Protein AF-A0A9D9ZFD8-F1 (afdb_monomer_lite)

pLDDT: mean 88.0, std 10.84, range [48.59, 98.69]

Radius of gyration: 24.81 Å; chains: 1; bounding box: 55×58×78 Å

Foldseek 3Di:
DPPPDDDDPDDDFDALQRVVVVVQLVVLVVPFPKDKDKDKFFCFVLVVLLVVLQPPPDPLQRQDPVLLVVLLLLLLCVLFQQLLWFKDADPVVRDIDIGTDPKFWEFEWDQAPVRDTATWIQTRSNPAFRSRSSVSVVLQNQQAVLDDPLVQSVVLLVVVLVVCVVVVVPVVSVVVVCQQCDDPNHHDDDDDPRVVVSVVQDCSRHPHNNGRPDGSEYEYEPCVVPQPDDDEDRDDGTRHRHFKYKYKHHWDWDFDWDQDLVRDTDTDTTTIIMMMIMGGPVSDDPVSSVSSSVSSVVCSLLVNVSSVRDPVHDPVVVVVVSVVVVVVSVVSVVVSVVVVVVVVVVVVVVVVVVD

Secondary structure (DSSP, 8-state):
-----PPP-------HHHHHHHHHHHHHHHH--EEEEEE--B-HHHHHHHHHHTTT--GGGPPPHHHHHHHHHHHHHHH-GGGSEEEEEETTTTEEEEEE-SS--EEEEEE-TTS-EEEEEE---TT--HHHHHHHHHHHHHHHHT--HHHHHHHHHHHHHHHHHHTT-HHHHHHHHHHHHSGGGPPP---HHHHHHHTTS-GGGS--GGGTS--SEEEEEHHHH-TT--S--------TTBSEEEEE---EEEEEEEE-TTS-EEEEEEEE--EEEEEETTT--TTTTHHHHHHHHHHHHSGGGGGGGSTT---HHHHHHHHHHHHHHHHHHHHHHHHHHHHHHHHHHHHHHH-

Structure (mmCIF, N/CA/C/O backbone):
data_AF-A0A9D9ZFD8-F1
#
_entry.id   AF-A0A9D9ZFD8-F1
#
loop_
_atom_site.group_PDB
_atom_site.id
_atom_site.type_symbol
_atom_site.label_atom_id
_atom_site.label_alt_id
_atom_site.label_comp_id
_atom_site.label_asym_id
_atom_site.label_entity_id
_atom_site.label_seq_id
_atom_site.pdbx_PDB_ins_code
_atom_site.Cartn_x
_atom_site.Cartn_y
_atom_site.Cartn_z
_atom_site.occupancy
_atom_site.B_iso_or_equiv
_atom_site.auth_seq_id
_atom_site.auth_comp_id
_atom_site.auth_asym_id
_atom_site.auth_atom_id
_atom_site.pdbx_PDB_model_num
ATOM 1 N N . MET A 1 1 ? 12.827 -29.986 41.276 1.00 48.59 1 MET A N 1
ATOM 2 C CA . MET A 1 1 ? 13.359 -28.841 40.504 1.00 48.59 1 MET A CA 1
ATOM 3 C C . MET A 1 1 ? 12.449 -27.642 40.720 1.00 48.59 1 MET A C 1
ATOM 5 O O . MET A 1 1 ? 11.265 -27.733 40.411 1.00 48.59 1 MET A O 1
ATOM 9 N N . ALA A 1 2 ? 12.951 -26.556 41.312 1.00 58.34 2 ALA A N 1
ATOM 10 C CA . ALA A 1 2 ? 12.174 -25.329 41.457 1.00 58.34 2 ALA A CA 1
ATOM 11 C C . ALA A 1 2 ? 11.880 -24.769 40.056 1.00 58.34 2 ALA A C 1
ATOM 13 O O . ALA A 1 2 ? 12.808 -24.458 39.312 1.00 58.34 2 ALA A O 1
ATOM 14 N N . LYS A 1 3 ? 10.599 -24.688 39.669 1.00 63.66 3 LYS A N 1
ATOM 15 C CA . LYS A 1 3 ? 10.194 -24.018 38.426 1.00 63.66 3 LYS A CA 1
ATOM 16 C C . LYS A 1 3 ? 10.630 -22.561 38.537 1.00 63.66 3 LYS A C 1
ATOM 18 O O . LYS A 1 3 ? 10.027 -21.805 39.296 1.00 63.66 3 LYS A O 1
ATOM 23 N N . ASN A 1 4 ? 11.679 -22.196 37.807 1.00 71.00 4 ASN A N 1
ATOM 24 C CA . ASN A 1 4 ? 12.148 -20.824 37.706 1.00 71.00 4 ASN A CA 1
ATOM 25 C C . ASN A 1 4 ? 10.990 -19.978 37.144 1.00 71.00 4 ASN A C 1
ATOM 27 O O . ASN A 1 4 ? 10.647 -20.081 35.965 1.00 71.00 4 ASN A O 1
ATOM 31 N N . LYS A 1 5 ? 10.281 -19.243 38.010 1.00 79.25 5 LYS A N 1
ATOM 32 C CA . LYS A 1 5 ? 9.128 -18.432 37.604 1.00 79.25 5 LYS A CA 1
ATOM 33 C C . LYS A 1 5 ? 9.660 -17.170 36.942 1.00 79.25 5 LYS A C 1
ATOM 35 O O . LYS A 1 5 ? 10.295 -16.352 37.601 1.00 79.25 5 LYS A O 1
ATOM 40 N N . MET A 1 6 ? 9.368 -17.005 35.654 1.00 85.44 6 MET A N 1
ATOM 41 C CA . MET A 1 6 ? 9.702 -15.785 34.918 1.00 85.44 6 MET A CA 1
ATOM 42 C C . MET A 1 6 ? 9.150 -14.553 35.651 1.00 85.44 6 MET A C 1
ATOM 44 O O . MET A 1 6 ? 7.952 -14.476 35.945 1.00 85.44 6 MET A O 1
ATOM 48 N N . LYS A 1 7 ? 10.024 -13.587 35.954 1.00 90.56 7 LYS A N 1
ATOM 49 C CA . LYS A 1 7 ? 9.654 -12.333 36.618 1.00 90.56 7 LYS A CA 1
ATOM 50 C C . LYS A 1 7 ? 9.059 -11.374 35.589 1.00 90.56 7 LYS A C 1
ATOM 52 O O . LYS A 1 7 ? 9.743 -10.949 34.664 1.00 90.56 7 LYS A O 1
ATOM 57 N N . LYS A 1 8 ? 7.789 -11.005 35.767 1.00 89.19 8 LYS A N 1
ATOM 58 C CA . LYS A 1 8 ? 7.150 -9.948 34.970 1.00 89.19 8 LYS A CA 1
ATOM 59 C C . LYS A 1 8 ? 7.726 -8.593 35.388 1.00 89.19 8 LYS A C 1
ATOM 61 O O . LYS A 1 8 ? 7.678 -8.258 36.568 1.00 89.19 8 LYS A O 1
ATOM 66 N N . THR A 1 9 ? 8.264 -7.834 34.438 1.00 92.38 9 THR A N 1
ATOM 67 C CA . THR A 1 9 ? 8.817 -6.487 34.672 1.00 92.38 9 THR A CA 1
ATOM 68 C C . THR A 1 9 ? 7.797 -5.384 34.410 1.00 92.38 9 THR A C 1
ATOM 70 O O . THR A 1 9 ? 7.856 -4.338 35.044 1.00 92.38 9 THR A O 1
ATOM 73 N N . ASN A 1 10 ? 6.842 -5.623 33.509 1.00 91.44 10 ASN A N 1
ATOM 74 C CA . ASN A 1 10 ? 5.792 -4.676 33.158 1.00 91.44 10 ASN A CA 1
ATOM 75 C C . ASN A 1 10 ? 4.518 -5.416 32.711 1.00 91.44 10 ASN A C 1
ATOM 77 O O . ASN A 1 10 ? 4.563 -6.577 32.297 1.00 91.44 10 ASN A O 1
ATOM 81 N N . THR A 1 11 ? 3.361 -4.767 32.803 1.00 87.44 11 THR A N 1
ATOM 82 C CA . THR A 1 11 ? 2.089 -5.252 32.252 1.00 87.44 11 THR A CA 1
ATOM 83 C C . THR A 1 11 ? 1.343 -4.076 31.643 1.00 87.44 11 THR A C 1
ATOM 85 O O . THR A 1 11 ? 0.957 -3.151 32.348 1.00 87.44 11 THR A O 1
ATOM 88 N N . ILE A 1 12 ? 1.123 -4.137 30.330 1.00 83.94 12 ILE A N 1
ATOM 89 C CA . ILE A 1 12 ? 0.388 -3.122 29.573 1.00 83.94 12 ILE A CA 1
ATOM 90 C C . ILE A 1 12 ? -0.960 -3.716 29.170 1.00 83.94 12 ILE A C 1
ATOM 92 O O . ILE A 1 12 ? -1.028 -4.817 28.624 1.00 83.94 12 ILE A O 1
ATOM 96 N N . HIS A 1 13 ? -2.040 -2.990 29.438 1.00 82.50 13 HIS A N 1
ATOM 97 C CA . HIS A 1 13 ? -3.382 -3.367 29.005 1.00 82.50 13 HIS A CA 1
ATOM 98 C C . HIS A 1 13 ? -3.711 -2.728 27.654 1.00 82.50 13 HIS A C 1
ATOM 100 O O . HIS A 1 13 ? -3.270 -1.622 27.361 1.00 82.50 13 HIS A O 1
ATOM 106 N N . PHE A 1 14 ? -4.474 -3.431 26.815 1.00 83.31 14 PHE A N 1
ATOM 107 C CA . PHE A 1 14 ? -4.800 -2.933 25.480 1.00 83.31 14 PHE A CA 1
ATOM 108 C C . PHE A 1 14 ? -5.800 -1.773 25.565 1.00 83.31 14 PHE A C 1
ATOM 110 O O . PHE A 1 14 ? -6.901 -1.950 26.095 1.00 83.31 14 PHE A O 1
ATOM 117 N N . GLY A 1 15 ? -5.418 -0.619 25.010 1.00 79.81 15 GLY A N 1
ATOM 118 C CA . GLY A 1 15 ? -6.335 0.474 24.670 1.00 79.81 15 GLY A CA 1
ATOM 119 C C . GLY A 1 15 ? -7.249 0.107 23.494 1.00 79.81 15 GLY A C 1
ATOM 120 O O . GLY A 1 15 ? -7.133 -0.986 22.932 1.00 79.81 15 GLY A O 1
ATOM 121 N N . ILE A 1 16 ? -8.169 1.002 23.120 1.00 78.75 16 ILE A N 1
ATOM 122 C CA . ILE A 1 16 ? -9.177 0.714 22.086 1.00 78.75 16 ILE A CA 1
ATOM 123 C C . ILE A 1 16 ? -8.547 0.370 20.733 1.00 78.75 16 ILE A C 1
ATOM 125 O O . ILE A 1 16 ? -8.885 -0.666 20.162 1.00 78.75 16 ILE A O 1
ATOM 129 N N . GLN A 1 17 ? -7.563 1.153 20.286 1.00 78.56 17 GLN A N 1
ATOM 130 C CA . GLN A 1 17 ? -6.857 0.918 19.025 1.00 78.56 17 GLN A CA 1
ATOM 131 C C . GLN A 1 17 ? -6.227 -0.480 18.983 1.00 78.56 17 GLN A C 1
ATOM 133 O O . GLN A 1 17 ? -6.525 -1.277 18.095 1.00 78.56 17 GLN A O 1
ATOM 138 N N . ARG A 1 18 ? -5.427 -0.840 20.000 1.00 83.69 18 ARG A N 1
ATOM 139 C CA . ARG A 1 18 ? -4.758 -2.151 20.054 1.00 83.69 18 ARG A CA 1
ATOM 140 C C . ARG A 1 18 ? -5.750 -3.314 20.104 1.00 83.69 18 ARG A C 1
ATOM 142 O O . ARG A 1 18 ? -5.460 -4.366 19.546 1.00 83.69 18 ARG A O 1
ATOM 149 N N . LYS A 1 19 ? -6.915 -3.148 20.740 1.00 82.25 19 LYS A N 1
ATOM 150 C CA . LYS A 1 19 ? -7.975 -4.170 20.715 1.00 82.25 19 LYS A CA 1
ATOM 151 C C . LYS A 1 19 ? -8.557 -4.365 19.316 1.00 82.25 19 LYS A C 1
ATOM 153 O O . LYS A 1 19 ? -8.796 -5.505 18.932 1.00 82.25 19 LYS A O 1
ATOM 158 N N . ILE A 1 20 ? -8.797 -3.276 18.586 1.00 80.00 20 ILE A N 1
ATOM 159 C CA . ILE A 1 20 ? -9.353 -3.321 17.228 1.00 80.00 20 ILE A CA 1
ATOM 160 C C . ILE A 1 20 ? -8.349 -3.975 16.284 1.00 80.00 20 ILE A C 1
ATOM 162 O O . ILE A 1 20 ? -8.684 -4.982 15.666 1.00 80.00 20 ILE A O 1
ATOM 166 N N . VAL A 1 21 ? -7.106 -3.485 16.265 1.00 82.38 21 VAL A N 1
ATOM 167 C CA . VAL A 1 21 ? -6.035 -4.042 15.427 1.00 82.38 21 VAL A CA 1
ATOM 168 C C . VAL A 1 21 ? -5.828 -5.524 15.731 1.00 82.38 21 VAL A C 1
ATOM 170 O O . VAL A 1 21 ? -5.857 -6.330 14.812 1.00 82.38 21 VAL A O 1
ATOM 173 N N . ALA A 1 22 ? -5.719 -5.916 17.007 1.00 85.62 22 ALA A N 1
ATOM 174 C CA . ALA A 1 22 ? -5.537 -7.323 17.374 1.00 85.62 22 ALA A CA 1
ATOM 175 C C . ALA A 1 22 ? -6.692 -8.222 16.903 1.00 85.62 22 ALA A C 1
ATOM 177 O O . ALA A 1 22 ? -6.453 -9.360 16.504 1.00 85.62 22 ALA A O 1
ATOM 178 N N . ASN A 1 23 ? -7.939 -7.738 16.940 1.00 84.19 23 ASN A N 1
ATOM 179 C CA . ASN A 1 23 ? -9.072 -8.490 16.405 1.00 84.19 23 ASN A CA 1
ATOM 180 C C . ASN A 1 23 ? -8.981 -8.621 14.879 1.00 84.19 23 ASN A C 1
ATOM 182 O O . ASN A 1 23 ? -9.117 -9.730 14.374 1.00 84.19 23 ASN A O 1
ATOM 186 N N . MET A 1 24 ? -8.741 -7.514 14.169 1.00 83.69 24 MET A N 1
ATOM 187 C CA . MET A 1 24 ? -8.683 -7.493 12.703 1.00 83.69 24 MET A CA 1
ATOM 188 C C . MET A 1 24 ? -7.549 -8.365 12.160 1.00 83.69 24 MET A C 1
ATOM 190 O O . MET A 1 24 ? -7.773 -9.166 11.258 1.00 83.69 24 MET A O 1
ATOM 194 N N . THR A 1 25 ? -6.351 -8.282 12.742 1.00 88.81 25 THR A N 1
ATOM 195 C CA . THR A 1 25 ? -5.212 -9.099 12.303 1.00 88.81 25 THR A CA 1
ATOM 196 C C . THR A 1 25 ? -5.410 -10.575 12.637 1.00 88.81 25 THR A C 1
ATOM 198 O O . THR A 1 25 ? -5.083 -11.434 11.826 1.00 88.81 25 THR A O 1
ATOM 201 N N . THR A 1 26 ? -6.015 -10.902 13.784 1.00 90.06 26 THR A N 1
ATOM 202 C CA . THR A 1 26 ? -6.368 -12.299 14.097 1.00 90.06 26 THR A CA 1
ATOM 203 C C . THR A 1 26 ? -7.409 -12.844 13.116 1.00 90.06 26 THR A C 1
ATOM 205 O O . THR A 1 26 ? -7.299 -13.985 12.678 1.00 90.06 26 THR A O 1
ATOM 208 N N . GLU A 1 27 ? -8.414 -12.041 12.754 1.00 88.50 27 GLU A N 1
ATOM 209 C CA . GLU A 1 27 ? -9.439 -12.414 11.773 1.00 88.50 27 GLU A CA 1
ATOM 210 C C . GLU A 1 27 ? -8.848 -12.598 10.371 1.00 88.50 27 GLU A C 1
ATOM 212 O O . GLU A 1 27 ? -9.224 -13.546 9.684 1.00 88.50 27 GLU A O 1
ATOM 217 N N . SER A 1 28 ? -7.886 -11.754 9.987 1.00 93.06 28 SER A N 1
ATOM 218 C CA . SER A 1 28 ? -7.095 -11.905 8.763 1.00 93.06 28 SER A CA 1
ATOM 219 C C . SER A 1 28 ? -6.414 -13.272 8.712 1.00 93.06 28 SER A C 1
ATOM 221 O O . SER A 1 28 ? -6.748 -14.093 7.863 1.00 93.06 28 SER A O 1
ATOM 223 N N . TRP A 1 29 ? -5.547 -13.576 9.680 1.00 94.38 29 TRP A N 1
ATOM 224 C CA . TRP A 1 29 ? -4.786 -14.831 9.715 1.00 94.38 29 TRP A CA 1
ATOM 225 C C . TRP A 1 29 ? -5.650 -16.088 9.845 1.00 94.38 29 TRP A C 1
ATOM 227 O O . TRP A 1 29 ? -5.236 -17.172 9.440 1.00 94.38 29 TRP A O 1
ATOM 237 N N . ALA A 1 30 ? -6.842 -15.972 10.428 1.00 92.25 30 ALA A N 1
ATOM 238 C CA . ALA A 1 30 ? -7.755 -17.100 10.564 1.00 92.25 30 ALA A CA 1
ATOM 239 C C . ALA A 1 30 ? -8.499 -17.438 9.262 1.00 92.25 30 ALA A C 1
ATOM 241 O O . ALA A 1 30 ? -8.880 -18.595 9.068 1.00 92.25 30 ALA A O 1
ATOM 242 N N . ASN A 1 31 ? -8.755 -16.440 8.410 1.00 90.69 31 ASN A N 1
ATOM 243 C CA . ASN A 1 31 ? -9.713 -16.567 7.308 1.00 90.69 31 ASN A CA 1
ATOM 244 C C . ASN A 1 31 ? -9.115 -16.345 5.919 1.00 90.69 31 ASN A C 1
ATOM 246 O O . ASN A 1 31 ? -9.701 -16.820 4.947 1.00 90.69 31 ASN A O 1
ATOM 250 N N . VAL A 1 32 ? -7.994 -15.635 5.819 1.00 95.69 32 VAL A N 1
ATOM 251 C CA . VAL A 1 32 ? -7.348 -15.299 4.552 1.00 95.69 32 VAL A CA 1
ATOM 252 C C . VAL A 1 32 ? -6.166 -16.246 4.329 1.00 95.69 32 VAL A C 1
ATOM 254 O O . VAL A 1 32 ? -5.277 -16.318 5.175 1.00 95.69 32 VAL A O 1
ATOM 257 N N . PRO A 1 33 ? -6.135 -17.004 3.222 1.00 95.75 33 PRO A N 1
ATOM 258 C CA . PRO A 1 33 ? -4.934 -17.690 2.772 1.00 95.75 33 PRO A CA 1
ATOM 259 C C . PRO A 1 33 ? -4.024 -16.699 2.033 1.00 95.75 33 PRO A C 1
ATOM 261 O O . PRO A 1 33 ? -4.143 -16.523 0.821 1.00 95.75 33 PRO A O 1
ATOM 264 N N . HIS A 1 34 ? -3.133 -16.030 2.768 1.00 97.00 34 HIS A N 1
ATOM 265 C CA . HIS A 1 34 ? -2.190 -15.065 2.194 1.00 97.00 34 HIS A CA 1
ATOM 266 C C . HIS A 1 34 ? -1.170 -15.747 1.283 1.00 97.00 34 HIS A C 1
ATOM 268 O O . HIS A 1 34 ? -0.520 -16.720 1.673 1.00 97.00 34 HIS A O 1
ATOM 274 N N . VAL A 1 35 ? -0.966 -15.164 0.108 1.00 96.94 35 VAL A N 1
ATOM 275 C CA . VAL A 1 35 ? 0.222 -15.364 -0.724 1.00 96.94 35 VAL A CA 1
ATOM 276 C C . VAL A 1 35 ? 0.953 -14.041 -0.809 1.00 96.94 35 VAL A C 1
ATOM 278 O O . VAL A 1 35 ? 0.322 -12.991 -0.895 1.00 96.94 35 VAL A O 1
ATOM 281 N N . THR A 1 36 ? 2.281 -14.087 -0.773 1.00 97.00 36 THR A N 1
ATOM 282 C CA . THR A 1 36 ? 3.124 -12.909 -0.950 1.00 97.00 36 THR A CA 1
ATOM 283 C C . THR A 1 36 ? 4.058 -13.085 -2.135 1.00 97.00 36 THR A C 1
ATOM 285 O O . THR A 1 36 ? 4.637 -14.151 -2.348 1.00 97.00 36 THR A O 1
ATOM 288 N N . TYR A 1 37 ? 4.207 -12.013 -2.905 1.00 97.25 37 TYR A N 1
ATOM 289 C CA . TYR A 1 37 ? 5.214 -11.871 -3.942 1.00 97.25 37 TYR A CA 1
ATOM 290 C C . TYR A 1 37 ? 6.059 -10.633 -3.649 1.00 97.25 37 TYR A C 1
ATOM 292 O O . TYR A 1 37 ? 5.520 -9.552 -3.411 1.00 97.25 37 TYR A O 1
ATOM 300 N N . ASN A 1 38 ? 7.380 -10.794 -3.667 1.00 96.81 38 ASN A N 1
ATOM 301 C CA . ASN A 1 38 ? 8.312 -9.694 -3.460 1.00 96.81 38 ASN A CA 1
ATOM 302 C C . ASN A 1 38 ? 8.770 -9.182 -4.827 1.00 96.81 38 ASN A C 1
ATOM 304 O O . ASN A 1 38 ? 9.451 -9.885 -5.574 1.00 96.81 38 ASN A O 1
ATOM 308 N N . TYR A 1 39 ? 8.350 -7.964 -5.147 1.00 96.94 39 TYR A N 1
ATOM 309 C CA . TYR A 1 39 ? 8.705 -7.238 -6.355 1.00 96.94 39 TYR A CA 1
ATOM 310 C C . TYR A 1 39 ? 9.852 -6.272 -6.041 1.00 96.94 39 TYR A C 1
ATOM 312 O O . TYR A 1 39 ? 9.748 -5.460 -5.124 1.00 96.94 39 TYR A O 1
ATOM 320 N N . GLU A 1 40 ? 10.956 -6.358 -6.781 1.00 96.19 40 GLU A N 1
ATOM 321 C CA . GLU A 1 40 ? 12.188 -5.606 -6.506 1.00 96.19 40 GLU A CA 1
ATOM 322 C C . GLU A 1 40 ? 12.608 -4.739 -7.706 1.00 96.19 40 GLU A C 1
ATOM 324 O O . GLU A 1 40 ? 13.579 -5.066 -8.393 1.00 96.19 40 GLU A O 1
ATOM 329 N N . PRO A 1 41 ? 11.891 -3.639 -7.991 1.00 96.50 41 PRO A N 1
ATOM 330 C CA . PRO A 1 41 ? 12.235 -2.741 -9.081 1.00 96.50 41 PRO A CA 1
ATOM 331 C C . PRO A 1 41 ? 13.586 -2.067 -8.833 1.00 96.50 41 PRO A C 1
ATOM 333 O O . PRO A 1 41 ? 13.880 -1.606 -7.721 1.00 96.50 41 PRO A O 1
ATOM 336 N N . ASP A 1 42 ? 14.380 -1.958 -9.899 1.00 96.56 42 ASP A N 1
ATOM 337 C CA . ASP A 1 42 ? 15.461 -0.979 -9.968 1.00 96.56 42 ASP A CA 1
ATOM 338 C C . ASP A 1 42 ? 14.830 0.410 -10.076 1.00 96.56 42 ASP A C 1
ATOM 340 O O . ASP A 1 42 ? 14.083 0.708 -11.006 1.00 96.56 42 ASP A O 1
ATOM 344 N N . VAL A 1 43 ? 15.117 1.254 -9.094 1.00 97.44 43 VAL A N 1
ATOM 345 C CA . VAL A 1 43 ? 14.591 2.612 -8.988 1.00 97.44 43 VAL A CA 1
ATOM 346 C C . VAL A 1 43 ? 15.685 3.662 -9.138 1.00 97.44 43 VAL A C 1
ATOM 348 O O . VAL A 1 43 ? 15.471 4.814 -8.786 1.00 97.44 43 VAL A O 1
ATOM 351 N N . THR A 1 44 ? 16.860 3.302 -9.657 1.00 96.56 44 THR A N 1
ATOM 352 C CA . THR A 1 44 ? 18.006 4.219 -9.779 1.00 96.56 44 THR A CA 1
ATOM 353 C C . THR A 1 44 ? 17.646 5.474 -10.577 1.00 96.56 44 THR A C 1
ATOM 355 O O . THR A 1 44 ? 17.762 6.585 -10.061 1.00 96.56 44 THR A O 1
ATOM 358 N N . GLU A 1 45 ? 17.142 5.302 -11.801 1.00 95.25 45 GLU A N 1
ATOM 359 C CA . GLU A 1 45 ? 16.740 6.426 -12.661 1.00 95.25 45 GLU A CA 1
ATOM 360 C C . GLU A 1 45 ? 15.476 7.109 -12.124 1.00 95.25 45 GLU A C 1
ATOM 362 O O . GLU A 1 45 ? 15.366 8.333 -12.102 1.00 95.25 45 GLU A O 1
ATOM 367 N N . PHE A 1 46 ? 14.550 6.325 -11.570 1.00 97.06 46 PHE A N 1
ATOM 368 C CA . PHE A 1 46 ? 13.358 6.845 -10.908 1.00 97.06 46 PHE A CA 1
ATOM 369 C C . PHE A 1 46 ? 13.685 7.806 -9.756 1.00 97.06 46 PHE A C 1
ATOM 371 O O . PHE A 1 46 ? 13.031 8.836 -9.599 1.00 97.06 46 PHE A O 1
ATOM 378 N N . MET A 1 47 ? 14.718 7.520 -8.962 1.00 97.25 47 MET A N 1
ATOM 379 C CA . MET A 1 47 ? 15.147 8.390 -7.869 1.00 97.25 47 MET A CA 1
ATOM 380 C C . MET A 1 47 ? 15.798 9.688 -8.362 1.00 97.25 47 MET A C 1
ATOM 382 O O . MET A 1 47 ? 15.793 10.678 -7.624 1.00 97.25 47 MET A O 1
ATOM 386 N N . ILE A 1 48 ? 16.349 9.708 -9.580 1.00 95.75 48 ILE A N 1
ATOM 387 C CA . ILE A 1 48 ? 16.829 10.930 -10.238 1.00 95.75 48 ILE A CA 1
ATOM 388 C C . ILE A 1 48 ? 15.626 11.778 -10.656 1.00 95.75 48 ILE A C 1
ATOM 390 O O . ILE A 1 48 ? 15.537 12.939 -10.251 1.00 95.75 48 ILE A O 1
ATOM 394 N N . GLU A 1 49 ? 14.655 11.183 -11.350 1.00 95.00 49 GLU A N 1
ATOM 395 C CA . GLU A 1 49 ? 13.432 11.880 -11.762 1.00 95.00 49 GLU A CA 1
ATOM 396 C C . GLU A 1 49 ? 12.611 12.379 -10.571 1.00 95.00 49 GLU A C 1
ATOM 398 O O . GLU A 1 49 ? 12.127 13.506 -10.578 1.00 95.00 49 GLU A O 1
ATOM 403 N N . TYR A 1 50 ? 12.526 11.614 -9.481 1.00 95.88 50 TYR A N 1
ATOM 404 C CA . TYR A 1 50 ? 11.881 12.056 -8.241 1.00 95.88 50 TYR A CA 1
ATOM 405 C C . TYR A 1 50 ? 12.536 13.311 -7.635 1.00 95.88 50 TYR A C 1
ATOM 407 O O . TYR A 1 50 ? 11.848 14.154 -7.047 1.00 95.88 50 TYR A O 1
ATOM 415 N N . LYS A 1 51 ? 13.867 13.447 -7.749 1.00 94.56 51 LYS A N 1
ATOM 416 C CA . LYS A 1 51 ? 14.575 14.659 -7.310 1.00 94.56 51 LYS A CA 1
ATOM 417 C C . LYS A 1 51 ? 14.250 15.832 -8.233 1.00 94.56 51 LYS A C 1
ATOM 419 O O . LYS A 1 51 ? 13.894 16.883 -7.710 1.00 94.56 51 LYS A O 1
ATOM 424 N N . ARG A 1 52 ? 14.297 15.623 -9.557 1.00 92.56 52 ARG A N 1
ATOM 425 C CA . ARG A 1 52 ? 13.930 16.623 -10.581 1.00 92.56 52 ARG A CA 1
ATOM 426 C C . ARG A 1 52 ? 12.487 17.109 -10.412 1.00 92.56 52 ARG A C 1
ATOM 428 O O . ARG A 1 52 ? 12.236 18.304 -10.396 1.00 92.56 52 ARG A O 1
ATOM 435 N N . LEU A 1 53 ? 11.544 16.201 -10.151 1.00 91.44 53 LEU A N 1
ATOM 436 C CA . LEU A 1 53 ? 10.120 16.499 -9.917 1.00 91.44 53 LEU A CA 1
ATOM 437 C C . LEU A 1 53 ? 9.891 17.511 -8.780 1.00 91.44 53 LEU A C 1
ATOM 439 O O . LEU A 1 53 ? 8.879 18.215 -8.750 1.00 91.44 53 LEU A O 1
ATOM 443 N N . ASN A 1 54 ? 10.805 17.532 -7.810 1.00 93.56 54 ASN A N 1
ATOM 444 C CA . ASN A 1 54 ? 10.765 18.387 -6.629 1.00 93.56 54 ASN A CA 1
ATOM 445 C C . ASN A 1 54 ? 11.754 19.560 -6.688 1.00 93.56 54 ASN A C 1
ATOM 447 O O . ASN A 1 54 ? 11.849 20.313 -5.710 1.00 93.56 54 ASN A O 1
ATOM 451 N N . GLU A 1 55 ? 12.498 19.696 -7.785 1.00 90.38 55 GLU A N 1
ATOM 452 C CA . GLU A 1 55 ? 13.388 20.824 -8.031 1.00 90.38 55 GLU A CA 1
ATOM 453 C C . GLU A 1 55 ? 12.556 22.109 -8.110 1.00 90.38 55 GLU A C 1
ATOM 455 O O . GLU A 1 55 ? 11.418 22.100 -8.581 1.00 90.38 55 GLU A O 1
ATOM 460 N N . ASP A 1 56 ? 13.055 23.179 -7.490 1.00 85.12 56 ASP A N 1
ATOM 461 C CA . ASP A 1 56 ? 12.395 24.491 -7.379 1.00 85.12 56 ASP A CA 1
ATOM 462 C C . ASP A 1 56 ? 10.966 24.511 -6.796 1.00 85.12 56 ASP A C 1
ATOM 464 O O . ASP A 1 56 ? 10.309 25.552 -6.737 1.00 85.12 56 ASP A O 1
ATOM 468 N N . CYS A 1 57 ? 10.486 23.382 -6.269 1.00 87.44 57 CYS A N 1
ATOM 469 C CA . CYS A 1 57 ? 9.190 23.302 -5.615 1.00 87.44 57 CYS A CA 1
ATOM 470 C C . CYS A 1 57 ? 9.272 23.863 -4.190 1.00 87.44 57 CYS A C 1
ATOM 472 O O . CYS A 1 57 ? 10.122 23.422 -3.398 1.00 87.44 57 CYS A O 1
ATOM 474 N N . PRO A 1 58 ? 8.358 24.770 -3.801 1.00 88.94 58 PRO A N 1
ATOM 475 C CA . PRO A 1 58 ? 8.301 25.228 -2.425 1.00 88.94 58 PRO A CA 1
ATOM 476 C C . PRO A 1 58 ? 7.915 24.055 -1.501 1.00 88.94 58 PRO A C 1
ATOM 478 O O . PRO A 1 58 ? 7.243 23.118 -1.953 1.00 88.94 58 PRO A O 1
ATOM 481 N N . PRO A 1 59 ? 8.354 24.048 -0.225 1.00 89.56 59 PRO A N 1
ATOM 482 C CA . PRO A 1 59 ? 8.207 22.898 0.673 1.00 89.56 59 PRO A CA 1
ATOM 483 C C . PRO A 1 59 ? 6.792 22.310 0.749 1.00 89.56 59 PRO A C 1
ATOM 485 O O . PRO A 1 59 ? 6.640 21.093 0.785 1.00 89.56 59 PRO A O 1
ATOM 488 N N . GLU A 1 60 ? 5.765 23.155 0.726 1.00 88.94 60 GLU A N 1
ATOM 489 C CA . GLU A 1 60 ? 4.351 22.780 0.790 1.00 88.94 60 GLU A CA 1
ATOM 490 C C . GLU A 1 60 ? 3.815 22.101 -0.480 1.00 88.94 60 GLU A C 1
ATOM 492 O O . GLU A 1 60 ? 2.779 21.444 -0.427 1.00 88.94 60 GLU A O 1
ATOM 497 N N . LYS A 1 61 ? 4.521 22.225 -1.611 1.00 89.69 61 LYS A N 1
ATOM 498 C CA . LYS A 1 61 ? 4.186 21.570 -2.887 1.00 89.69 61 LYS A CA 1
ATOM 499 C C . LYS A 1 61 ? 5.110 20.402 -3.228 1.00 89.69 61 LYS A C 1
ATOM 501 O O . LYS A 1 61 ? 4.996 19.839 -4.320 1.00 89.69 61 LYS A O 1
ATOM 506 N N . LYS A 1 62 ? 6.047 20.053 -2.340 1.00 93.88 62 LYS A N 1
ATOM 507 C CA . LYS A 1 62 ? 6.942 18.917 -2.565 1.00 93.88 62 LYS A CA 1
ATOM 508 C C . LYS A 1 62 ? 6.170 17.608 -2.474 1.00 93.88 62 LYS A C 1
ATOM 510 O O . LYS A 1 62 ? 5.503 17.318 -1.482 1.00 93.88 62 LYS A O 1
ATOM 515 N N . VAL A 1 63 ? 6.312 16.792 -3.507 1.00 95.81 63 VAL A N 1
ATOM 516 C CA . VAL A 1 63 ? 5.786 15.434 -3.555 1.00 95.81 63 VAL A CA 1
ATOM 517 C C . VAL A 1 63 ? 6.720 14.548 -2.746 1.00 95.81 63 VAL A C 1
ATOM 519 O O . VAL A 1 63 ? 7.908 14.443 -3.043 1.00 95.81 63 VAL A O 1
ATOM 522 N N . THR A 1 64 ? 6.193 13.895 -1.713 1.00 95.25 64 THR A N 1
ATOM 523 C CA . THR A 1 64 ? 6.974 12.909 -0.958 1.00 95.25 64 THR A CA 1
ATOM 524 C C . THR A 1 64 ? 7.104 11.610 -1.750 1.00 95.25 64 THR A C 1
ATOM 526 O O . THR A 1 64 ? 6.197 11.248 -2.499 1.00 95.25 64 THR A O 1
ATOM 529 N N . LEU A 1 65 ? 8.182 10.851 -1.525 1.00 95.25 65 LEU A N 1
ATOM 530 C CA . LEU A 1 65 ? 8.335 9.517 -2.118 1.00 95.25 65 LEU A CA 1
ATOM 531 C C . LEU A 1 65 ? 7.140 8.608 -1.784 1.00 95.25 65 LEU A C 1
ATOM 533 O O . LEU A 1 65 ? 6.698 7.850 -2.634 1.00 95.25 65 LEU A O 1
ATOM 537 N N . ASN A 1 66 ? 6.562 8.729 -0.581 1.00 95.19 66 ASN A N 1
ATOM 538 C CA . ASN A 1 66 ? 5.347 7.999 -0.217 1.00 95.19 66 ASN A CA 1
ATOM 539 C C . ASN A 1 66 ? 4.164 8.372 -1.122 1.00 95.19 66 ASN A C 1
ATOM 541 O O . ASN A 1 66 ? 3.519 7.491 -1.673 1.00 95.19 66 ASN A O 1
ATOM 545 N N . THR A 1 67 ? 3.903 9.668 -1.309 1.00 96.56 67 THR A N 1
ATOM 546 C CA . THR A 1 67 ? 2.830 10.162 -2.187 1.00 96.56 67 THR A CA 1
ATOM 547 C C . THR A 1 67 ? 3.015 9.673 -3.621 1.00 96.56 67 THR A C 1
ATOM 549 O O . THR A 1 67 ? 2.056 9.224 -4.243 1.00 96.56 67 THR A O 1
ATOM 552 N N . LEU A 1 68 ? 4.250 9.710 -4.126 1.00 97.31 68 LEU A N 1
ATOM 553 C CA . LEU A 1 68 ? 4.557 9.223 -5.464 1.00 97.31 68 LEU A CA 1
ATOM 554 C C . LEU A 1 68 ? 4.338 7.707 -5.578 1.00 97.31 68 LEU A C 1
ATOM 556 O O . LEU A 1 68 ? 3.721 7.253 -6.535 1.00 97.31 68 LEU A O 1
ATOM 560 N N . MET A 1 69 ? 4.747 6.930 -4.573 1.00 97.81 69 MET A N 1
ATOM 561 C CA . MET A 1 69 ? 4.500 5.486 -4.542 1.00 97.81 69 MET A CA 1
ATOM 562 C C . MET A 1 69 ? 3.017 5.132 -4.463 1.00 97.81 69 MET A C 1
ATOM 564 O O . MET A 1 69 ? 2.589 4.203 -5.142 1.00 97.81 69 MET A O 1
ATOM 568 N N . LEU A 1 70 ? 2.216 5.887 -3.706 1.00 98.12 70 LEU A N 1
ATOM 569 C CA . LEU A 1 70 ? 0.760 5.731 -3.721 1.00 98.12 70 LEU A CA 1
ATOM 570 C C . LEU A 1 70 ? 0.200 5.950 -5.130 1.00 98.12 70 LEU A C 1
ATOM 572 O O . LEU A 1 70 ? -0.648 5.177 -5.563 1.00 98.12 70 LEU A O 1
ATOM 576 N N . LYS A 1 71 ? 0.699 6.951 -5.870 1.00 98.19 71 LYS A N 1
ATOM 577 C CA . LYS A 1 71 ? 0.251 7.213 -7.245 1.00 98.19 71 LYS A CA 1
ATOM 578 C C . LYS A 1 71 ? 0.629 6.072 -8.190 1.00 98.19 71 LYS A C 1
ATOM 580 O O . LYS A 1 71 ? -0.200 5.655 -8.988 1.00 98.19 71 LYS A O 1
ATOM 585 N N . ILE A 1 72 ? 1.836 5.525 -8.065 1.00 98.44 72 ILE A N 1
ATOM 586 C CA . ILE A 1 72 ? 2.286 4.370 -8.859 1.00 98.44 72 ILE A CA 1
ATOM 587 C C . ILE A 1 72 ? 1.417 3.142 -8.578 1.00 98.44 72 ILE A C 1
ATOM 589 O O . ILE A 1 72 ? 0.985 2.475 -9.513 1.00 98.44 72 ILE A O 1
ATOM 593 N N . ILE A 1 73 ? 1.113 2.876 -7.304 1.00 98.62 73 ILE A N 1
ATOM 594 C CA . ILE A 1 73 ? 0.217 1.782 -6.909 1.00 98.62 73 ILE A CA 1
ATOM 595 C C . ILE A 1 73 ? -1.181 2.000 -7.492 1.00 98.62 73 ILE A C 1
ATOM 597 O O . ILE A 1 73 ? -1.744 1.067 -8.050 1.00 98.62 73 ILE A O 1
ATOM 601 N N . VAL A 1 74 ? -1.720 3.221 -7.435 1.00 98.69 74 VAL A N 1
ATOM 602 C CA . VAL A 1 74 ? -3.006 3.570 -8.064 1.00 98.69 74 VAL A CA 1
ATOM 603 C C . VAL A 1 74 ? -2.990 3.282 -9.566 1.00 98.69 74 VAL A C 1
ATOM 605 O O . VAL A 1 74 ? -3.924 2.671 -10.075 1.00 98.69 74 VAL A O 1
ATOM 608 N N . GLU A 1 75 ? -1.939 3.677 -10.285 1.00 98.50 75 GLU A N 1
ATOM 609 C CA . GLU A 1 75 ? -1.821 3.387 -11.720 1.00 98.50 75 GLU A CA 1
ATOM 610 C C . GLU A 1 75 ? -1.703 1.879 -11.996 1.00 98.50 75 GLU A C 1
ATOM 612 O O . GLU A 1 75 ? -2.286 1.397 -12.966 1.00 98.50 75 GLU A O 1
ATOM 617 N N . GLY A 1 76 ? -1.025 1.126 -11.124 1.00 98.50 76 GLY A N 1
ATOM 618 C CA . GLY A 1 76 ? -1.001 -0.337 -11.166 1.00 98.50 76 GLY A CA 1
ATOM 619 C C . GLY A 1 76 ? -2.389 -0.954 -10.973 1.00 98.50 76 GLY A C 1
ATOM 620 O O . GLY A 1 76 ? -2.795 -1.799 -11.762 1.00 98.50 76 GLY A O 1
ATOM 621 N N . LEU A 1 77 ? -3.154 -0.499 -9.976 1.00 98.56 77 LEU A N 1
ATOM 622 C CA . LEU A 1 77 ? -4.519 -0.980 -9.712 1.00 98.56 77 LEU A CA 1
ATOM 623 C C . LEU A 1 77 ? -5.490 -0.638 -10.845 1.00 98.56 77 LEU A C 1
ATOM 625 O O . LEU A 1 77 ? -6.422 -1.386 -11.105 1.00 98.56 77 LEU A O 1
ATOM 629 N N . LYS A 1 78 ? -5.272 0.469 -11.559 1.00 98.19 78 LYS A N 1
ATOM 630 C CA . LYS A 1 78 ? -6.058 0.800 -12.758 1.00 98.19 78 LYS A CA 1
ATOM 631 C C . LYS A 1 78 ? -5.764 -0.143 -13.924 1.00 98.19 78 LYS A C 1
ATOM 633 O O . LYS A 1 78 ? -6.651 -0.380 -14.739 1.00 98.19 78 LYS A O 1
ATOM 638 N N . ALA A 1 79 ? -4.540 -0.664 -14.010 1.00 98.00 79 ALA A N 1
ATOM 639 C CA . ALA A 1 79 ? -4.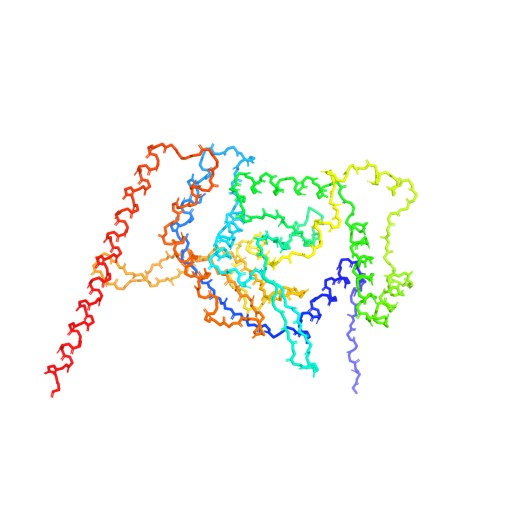188 -1.706 -14.972 1.00 98.00 79 ALA A CA 1
ATOM 640 C C . ALA A 1 79 ? -4.711 -3.090 -14.555 1.00 98.00 79 ALA A C 1
ATOM 642 O O . ALA A 1 79 ? -4.911 -3.938 -15.423 1.00 98.00 79 ALA A O 1
ATOM 643 N N . ASP A 1 80 ? -4.957 -3.296 -13.258 1.00 97.94 80 ASP A N 1
ATOM 644 C CA . ASP A 1 80 ? -5.480 -4.543 -12.703 1.00 97.94 80 ASP A CA 1
ATOM 645 C C . ASP A 1 80 ? -6.587 -4.329 -11.645 1.00 97.94 80 ASP A C 1
ATOM 647 O O . ASP A 1 80 ? -6.344 -4.422 -10.433 1.00 97.94 80 ASP A O 1
ATOM 651 N N . PRO A 1 81 ? -7.828 -4.025 -12.074 1.00 97.94 81 PRO A N 1
ATOM 652 C CA . PRO A 1 81 ? -8.892 -3.639 -11.153 1.00 97.94 81 PRO A CA 1
ATOM 653 C C . PRO A 1 81 ? -9.266 -4.715 -10.130 1.00 97.94 81 PRO A C 1
ATOM 655 O O . PRO A 1 81 ? -9.712 -4.369 -9.039 1.00 97.94 81 PRO A O 1
ATOM 658 N N . ILE A 1 82 ? -9.073 -6.009 -10.422 1.00 97.75 82 ILE A N 1
ATOM 659 C CA . ILE A 1 82 ? -9.470 -7.081 -9.494 1.00 97.75 82 ILE A CA 1
ATOM 660 C C . ILE A 1 82 ? -8.672 -7.033 -8.180 1.00 97.75 82 ILE A C 1
ATOM 662 O O . ILE A 1 82 ? -9.216 -7.385 -7.132 1.00 97.75 82 ILE A O 1
ATOM 666 N N . MET A 1 83 ? -7.447 -6.495 -8.176 1.00 98.38 83 MET A N 1
ATOM 667 C CA . MET A 1 83 ? -6.690 -6.239 -6.941 1.00 98.38 83 MET A CA 1
ATOM 668 C C . MET A 1 83 ? -7.359 -5.199 -6.028 1.00 98.38 83 MET A C 1
ATOM 670 O O . MET A 1 83 ? -7.139 -5.213 -4.816 1.00 98.38 83 MET A O 1
ATOM 674 N N . ASN A 1 84 ? -8.207 -4.331 -6.585 1.00 98.31 84 ASN A N 1
ATOM 675 C CA . ASN A 1 84 ? -9.013 -3.340 -5.875 1.00 98.31 84 ASN A CA 1
ATOM 676 C C . ASN A 1 84 ? -10.417 -3.887 -5.552 1.00 98.31 84 ASN A C 1
ATOM 678 O O . ASN A 1 84 ? -11.435 -3.292 -5.916 1.00 98.31 84 ASN A O 1
ATOM 682 N N . SER A 1 85 ? -10.475 -5.048 -4.893 1.00 98.25 85 SER A N 1
ATOM 683 C CA . SER A 1 85 ? -11.737 -5.737 -4.598 1.00 98.25 85 SER A CA 1
ATOM 684 C C . SER A 1 85 ? -11.896 -6.124 -3.134 1.00 98.25 85 SER A C 1
ATOM 686 O O . SER A 1 85 ? -10.934 -6.249 -2.371 1.00 98.25 85 SER A O 1
ATOM 688 N N . HIS A 1 86 ? -13.144 -6.386 -2.759 1.00 97.62 86 HIS A N 1
ATOM 689 C CA . HIS A 1 86 ? -13.497 -7.105 -1.541 1.00 97.62 86 HIS A CA 1
ATOM 690 C C . HIS A 1 86 ? -13.987 -8.511 -1.881 1.00 97.62 86 HIS A C 1
ATOM 692 O O . HIS A 1 86 ? -14.609 -8.713 -2.921 1.00 97.62 86 HIS A O 1
ATOM 698 N N . ILE A 1 87 ? -13.729 -9.475 -0.998 1.00 96.44 87 ILE A N 1
ATOM 699 C CA . ILE A 1 87 ? -14.222 -10.850 -1.117 1.00 96.44 87 ILE A CA 1
ATOM 700 C C . ILE A 1 87 ? -15.209 -11.182 0.004 1.00 96.44 87 ILE A C 1
ATOM 702 O O . ILE A 1 87 ? -14.910 -11.048 1.194 1.00 96.44 87 ILE A O 1
ATOM 706 N N . GLU A 1 88 ? -16.363 -11.714 -0.381 1.00 94.69 88 GLU A N 1
ATOM 707 C CA . GLU A 1 88 ? -17.260 -12.440 0.509 1.00 94.69 88 GLU A CA 1
ATOM 708 C C . GLU A 1 88 ? -17.103 -13.938 0.257 1.00 94.69 88 GLU A C 1
ATOM 710 O O . GLU A 1 88 ? -17.134 -14.390 -0.882 1.00 94.69 88 GLU A O 1
ATOM 715 N N . PHE A 1 89 ? -16.908 -14.738 1.306 1.00 93.19 89 PHE A N 1
ATOM 716 C CA . PHE A 1 89 ? -16.722 -16.181 1.148 1.00 93.19 89 PHE A CA 1
ATOM 717 C C . PHE A 1 89 ? -17.320 -16.967 2.315 1.00 93.19 89 PHE A C 1
ATOM 719 O O . PHE A 1 89 ? -16.872 -16.857 3.460 1.00 93.19 89 PHE A O 1
ATOM 726 N N . ASP A 1 90 ? -18.292 -17.827 2.014 1.00 90.56 90 ASP A N 1
ATOM 727 C CA . ASP A 1 90 ? -18.825 -18.820 2.939 1.00 90.56 90 ASP A CA 1
ATOM 728 C C . ASP A 1 90 ? -18.076 -20.144 2.764 1.00 90.56 90 ASP A C 1
ATOM 730 O O . ASP A 1 90 ? -18.309 -20.920 1.834 1.00 90.56 90 ASP A O 1
ATOM 734 N N . ARG A 1 91 ? -17.202 -20.444 3.728 1.00 88.69 91 ARG A N 1
ATOM 735 C CA . ARG A 1 91 ? -16.418 -21.684 3.752 1.00 88.69 91 ARG A CA 1
ATOM 736 C C . ARG A 1 91 ? -17.267 -22.953 3.890 1.00 88.69 91 ARG A C 1
ATOM 738 O O . ARG A 1 91 ? -16.826 -24.005 3.440 1.00 88.69 91 ARG A O 1
ATOM 745 N N . LYS A 1 92 ? -18.439 -22.900 4.531 1.00 91.00 92 LYS A N 1
ATOM 746 C CA . LYS A 1 92 ? -19.311 -24.078 4.693 1.00 91.00 92 LYS A CA 1
ATOM 747 C C . LYS A 1 92 ? -20.012 -24.425 3.389 1.00 91.00 92 LYS A C 1
ATOM 749 O O . LYS A 1 92 ? -20.175 -25.602 3.089 1.00 91.00 92 LYS A O 1
ATOM 754 N N . LEU A 1 93 ? -20.439 -23.403 2.651 1.00 94.50 93 LEU A N 1
ATOM 755 C CA . LEU A 1 93 ? -21.118 -23.569 1.366 1.00 94.50 93 LEU A CA 1
ATOM 756 C C . LEU A 1 93 ? -20.148 -23.637 0.183 1.00 94.50 93 LEU A C 1
ATOM 758 O O . LEU A 1 93 ? -20.562 -24.050 -0.897 1.00 94.50 93 LEU A O 1
ATOM 762 N N . VAL A 1 94 ? -18.884 -23.254 0.388 1.00 92.19 94 VAL A N 1
ATOM 763 C CA . VAL A 1 94 ? -17.858 -23.122 -0.657 1.00 92.19 94 VAL A CA 1
ATOM 764 C C . VAL A 1 94 ? -18.340 -22.176 -1.763 1.00 92.19 94 VAL A C 1
ATOM 766 O O . VAL A 1 94 ? -18.272 -22.472 -2.952 1.00 92.19 94 VAL A O 1
ATOM 769 N N . ARG A 1 95 ? -18.899 -21.035 -1.353 1.00 94.25 95 ARG A N 1
ATOM 770 C CA . ARG A 1 95 ? -19.413 -19.991 -2.248 1.00 94.25 95 ARG A CA 1
ATOM 771 C C . ARG A 1 95 ? -18.766 -18.671 -1.893 1.00 94.25 95 ARG A C 1
ATOM 773 O O . ARG A 1 95 ? -18.579 -18.395 -0.710 1.00 94.25 95 ARG A O 1
ATOM 780 N N . GLY A 1 96 ? -18.461 -17.868 -2.898 1.00 94.06 96 GLY A N 1
ATOM 781 C CA . GLY A 1 96 ? -17.966 -16.525 -2.680 1.00 94.06 96 GLY A CA 1
ATOM 782 C C . GLY A 1 96 ? -18.255 -15.604 -3.846 1.00 94.06 96 GLY A C 1
ATOM 783 O O . GLY A 1 96 ? -18.570 -16.060 -4.945 1.00 94.06 96 GLY A O 1
ATOM 784 N N . GLU A 1 97 ? -18.150 -14.319 -3.558 1.00 96.94 97 GLU A N 1
ATOM 785 C CA . GLU A 1 97 ? -18.342 -13.215 -4.483 1.00 96.94 97 GLU A CA 1
ATOM 786 C C . GLU A 1 97 ? -17.163 -12.256 -4.326 1.00 96.94 97 GLU A C 1
ATOM 788 O O . GLU A 1 97 ? -16.639 -12.067 -3.225 1.00 96.94 97 GLU A O 1
ATOM 793 N N . ILE A 1 98 ? -16.721 -11.687 -5.444 1.00 97.81 98 ILE A N 1
ATOM 794 C CA . ILE A 1 98 ? -15.686 -10.656 -5.479 1.00 97.81 98 ILE A CA 1
ATOM 795 C C . ILE A 1 98 ? -16.356 -9.385 -5.987 1.00 97.81 98 ILE A C 1
ATOM 797 O O . ILE A 1 98 ? -16.975 -9.387 -7.052 1.00 97.81 98 ILE A O 1
ATOM 801 N N . HIS A 1 99 ? -16.237 -8.311 -5.217 1.00 97.94 99 HIS A N 1
ATOM 802 C CA . HIS A 1 99 ? -16.780 -7.001 -5.548 1.00 97.94 99 HIS A CA 1
ATOM 803 C C . HIS A 1 99 ? -15.621 -6.061 -5.852 1.00 97.94 99 HIS A C 1
ATOM 805 O O . HIS A 1 99 ? -14.891 -5.663 -4.947 1.00 97.94 99 HIS A O 1
ATOM 811 N N . THR A 1 100 ? -15.441 -5.749 -7.130 1.00 98.19 100 THR A N 1
ATOM 812 C CA . THR A 1 100 ? -14.418 -4.818 -7.612 1.00 98.19 100 THR A CA 1
ATOM 813 C C . THR A 1 100 ? -14.947 -3.392 -7.597 1.00 98.19 100 THR A C 1
ATOM 815 O O . THR A 1 100 ? -16.093 -3.152 -7.982 1.00 98.19 100 THR A O 1
ATOM 818 N N . PHE A 1 101 ? -14.112 -2.446 -7.168 1.00 97.88 101 PHE A N 1
ATOM 819 C CA . PHE A 1 101 ? -14.494 -1.044 -7.020 1.00 97.88 101 PHE A CA 1
ATOM 820 C C . PHE A 1 101 ? -13.782 -0.150 -8.036 1.00 97.88 101 PHE A C 1
ATOM 822 O O . PHE A 1 101 ? -12.604 -0.348 -8.333 1.00 97.88 101 PHE A O 1
ATOM 829 N N . GLU A 1 102 ? -14.493 0.865 -8.529 1.00 96.06 102 GLU A N 1
ATOM 830 C CA . GLU A 1 102 ? -13.902 1.939 -9.340 1.00 96.06 102 GLU A CA 1
ATOM 831 C C . GLU A 1 102 ? -13.095 2.913 -8.470 1.00 96.06 102 GLU A C 1
ATOM 833 O O . GLU A 1 102 ? -12.000 3.330 -8.846 1.00 96.06 102 GLU A O 1
ATOM 838 N N . ASN A 1 103 ? -13.623 3.250 -7.290 1.00 97.19 103 ASN A N 1
ATOM 839 C CA . ASN A 1 103 ? -12.951 4.097 -6.312 1.00 97.19 103 ASN A CA 1
ATOM 840 C C . ASN A 1 103 ? -11.756 3.351 -5.710 1.00 97.19 103 ASN A C 1
ATOM 842 O O . ASN A 1 103 ? -11.870 2.189 -5.307 1.00 97.19 103 ASN A O 1
ATOM 846 N N . ILE A 1 104 ? -10.609 4.024 -5.632 1.00 98.38 104 ILE A N 1
ATOM 847 C CA . ILE A 1 104 ? -9.424 3.490 -4.959 1.00 98.38 104 ILE A CA 1
ATOM 848 C C . ILE A 1 104 ? -9.277 4.214 -3.624 1.00 98.38 104 ILE A C 1
ATOM 850 O O . ILE A 1 104 ? -8.796 5.351 -3.572 1.00 98.38 104 ILE A O 1
ATOM 854 N N . ASP A 1 105 ? -9.671 3.522 -2.553 1.00 97.94 105 ASP A N 1
ATOM 855 C CA . ASP A 1 105 ? -9.599 4.009 -1.179 1.00 97.94 105 ASP A CA 1
ATOM 856 C C . ASP A 1 105 ? -8.484 3.272 -0.432 1.00 97.94 105 ASP A C 1
ATOM 858 O O . ASP A 1 105 ? -8.548 2.063 -0.180 1.00 97.94 105 ASP A O 1
ATOM 862 N N . ILE A 1 106 ? -7.422 3.999 -0.098 1.00 98.00 106 ILE A N 1
ATOM 863 C CA . ILE A 1 106 ? -6.187 3.416 0.419 1.00 98.00 106 ILE A CA 1
ATOM 864 C C . ILE A 1 106 ? -6.175 3.480 1.942 1.00 98.00 106 ILE A C 1
ATOM 866 O O . ILE A 1 106 ? -5.967 4.535 2.540 1.00 98.00 106 ILE A O 1
ATOM 870 N N . SER A 1 107 ? -6.291 2.321 2.580 1.00 96.31 107 SER A N 1
ATOM 871 C CA . SER A 1 107 ? -6.037 2.152 4.009 1.00 96.31 107 SER A CA 1
ATOM 872 C C . SER A 1 107 ? -4.531 2.227 4.274 1.00 96.31 107 SER A C 1
ATOM 874 O O . SER A 1 107 ? -3.781 1.312 3.939 1.00 96.31 107 SER A O 1
ATOM 876 N N . MET A 1 108 ? -4.072 3.326 4.869 1.00 94.25 108 MET A N 1
ATOM 877 C CA . MET A 1 108 ? -2.654 3.599 5.090 1.00 94.25 108 MET A CA 1
ATOM 878 C C . MET A 1 108 ? -2.326 3.667 6.587 1.00 94.25 108 MET A C 1
ATOM 880 O O . MET A 1 108 ? -2.685 4.638 7.263 1.00 94.25 108 MET A O 1
ATOM 884 N N . PRO A 1 109 ? -1.620 2.662 7.137 1.00 90.94 109 PRO A N 1
ATOM 885 C CA . PRO A 1 109 ? -1.011 2.759 8.455 1.00 90.94 109 PRO A CA 1
ATOM 886 C C . PRO A 1 109 ? 0.040 3.873 8.483 1.00 90.94 109 PRO A C 1
ATOM 888 O O . PRO A 1 109 ? 0.959 3.902 7.666 1.00 90.94 109 PRO A O 1
ATOM 891 N N . MET A 1 110 ? -0.074 4.779 9.449 1.00 86.50 110 MET A N 1
ATOM 892 C CA . MET A 1 110 ? 0.859 5.880 9.665 1.00 86.50 110 MET A CA 1
ATOM 893 C C . MET A 1 110 ? 1.138 6.090 11.152 1.00 86.50 110 MET A C 1
ATOM 895 O O . MET A 1 110 ? 0.298 5.815 12.011 1.00 86.50 110 MET A O 1
ATOM 899 N N . VAL A 1 111 ? 2.335 6.590 11.455 1.00 85.25 111 VAL A N 1
ATOM 900 C CA . VAL A 1 111 ? 2.711 7.018 12.805 1.00 85.25 111 VAL A CA 1
ATOM 901 C C . VAL A 1 111 ? 2.259 8.462 12.987 1.00 85.25 111 VAL A C 1
ATOM 903 O O . VAL A 1 111 ? 2.695 9.353 12.260 1.00 85.25 111 VAL A O 1
ATOM 906 N N . LEU A 1 112 ? 1.384 8.693 13.958 1.00 84.00 112 LEU A N 1
ATOM 907 C CA . LEU A 1 112 ? 0.900 10.024 14.303 1.00 84.00 112 LEU A CA 1
ATOM 908 C C . LEU A 1 112 ? 1.961 10.802 15.101 1.00 84.00 112 LEU A C 1
ATOM 910 O O . LEU A 1 112 ? 2.857 10.188 15.686 1.00 84.00 112 LEU A O 1
ATOM 914 N N . PRO A 1 113 ? 1.849 12.140 15.230 1.00 79.00 113 PRO A N 1
ATOM 915 C CA . PRO A 1 113 ? 2.762 12.933 16.063 1.00 79.00 113 PRO A CA 1
ATOM 916 C C . PRO A 1 113 ? 2.833 12.480 17.532 1.00 79.00 113 PRO A C 1
ATOM 918 O O . PRO A 1 113 ? 3.836 12.710 18.201 1.00 79.00 113 PRO A O 1
ATOM 921 N N . SER A 1 114 ? 1.789 11.807 18.032 1.00 78.12 114 SER A N 1
ATOM 922 C CA . SER A 1 114 ? 1.756 11.188 19.365 1.00 78.12 114 SER A CA 1
ATOM 923 C C . SER A 1 114 ? 2.662 9.955 19.503 1.00 78.12 114 SER A C 1
ATOM 925 O O . SER A 1 114 ? 2.879 9.480 20.615 1.00 78.12 114 SER A O 1
ATOM 927 N N . GLY A 1 115 ? 3.167 9.415 18.390 1.00 80.06 115 GLY A N 1
ATOM 928 C CA . GLY A 1 115 ? 3.897 8.150 18.316 1.00 80.06 115 GLY A CA 1
ATOM 929 C C . GLY A 1 115 ? 2.997 6.914 18.211 1.00 80.06 115 GLY A C 1
ATOM 930 O O . GLY A 1 115 ? 3.503 5.801 18.067 1.00 80.06 115 GLY A O 1
ATOM 931 N N . GLU A 1 116 ? 1.673 7.077 18.271 1.00 78.00 116 GLU A N 1
ATOM 932 C CA . GLU A 1 116 ? 0.725 5.985 18.045 1.00 78.00 116 GLU A CA 1
ATOM 933 C C . GLU A 1 116 ? 0.603 5.670 16.550 1.00 78.00 116 GLU A C 1
ATOM 935 O O . GLU A 1 116 ? 0.644 6.570 15.712 1.00 78.00 116 GLU A O 1
ATOM 940 N N . MET A 1 117 ? 0.435 4.390 16.209 1.00 82.00 117 MET A N 1
ATOM 941 C CA . MET A 1 117 ? 0.100 3.991 14.842 1.00 82.00 117 MET A CA 1
ATOM 942 C C . MET A 1 117 ? -1.409 3.991 14.646 1.00 82.00 117 MET A C 1
ATOM 944 O O . MET A 1 117 ? -2.134 3.350 15.407 1.00 82.00 117 MET A O 1
ATOM 948 N N . MET A 1 118 ? -1.861 4.636 13.578 1.00 84.88 118 MET A N 1
ATOM 949 C CA . MET A 1 118 ? -3.253 4.641 13.153 1.00 84.88 118 MET A CA 1
ATOM 950 C C . MET A 1 118 ? -3.335 4.342 11.662 1.00 84.88 118 MET A C 1
ATOM 952 O O . MET A 1 118 ? -2.483 4.758 10.886 1.00 84.88 118 MET A O 1
ATOM 956 N N . THR A 1 119 ? -4.364 3.604 11.261 1.00 89.62 119 THR A N 1
ATOM 957 C CA . THR A 1 119 ? -4.706 3.433 9.848 1.00 89.62 119 THR A CA 1
ATOM 958 C C . THR A 1 119 ? -5.710 4.504 9.464 1.00 89.62 119 THR A C 1
ATOM 960 O O . THR A 1 119 ? -6.763 4.595 10.091 1.00 89.62 119 THR A O 1
ATOM 963 N N . ILE A 1 120 ? -5.356 5.313 8.470 1.00 92.38 120 ILE A N 1
ATOM 964 C CA . ILE A 1 120 ? -6.237 6.318 7.876 1.00 92.38 120 ILE A CA 1
ATOM 965 C C . ILE A 1 120 ? -6.613 5.848 6.480 1.00 92.38 120 ILE A C 1
ATOM 967 O O . ILE A 1 120 ? -5.749 5.379 5.741 1.00 92.38 120 ILE A O 1
ATOM 971 N N . ASN A 1 121 ? -7.880 5.982 6.119 1.00 94.88 121 ASN A N 1
ATOM 972 C CA . ASN A 1 121 ? -8.356 5.696 4.781 1.00 94.88 121 ASN A CA 1
ATOM 973 C C . ASN A 1 121 ? -8.279 6.957 3.911 1.00 94.88 121 ASN A C 1
ATOM 975 O O . ASN A 1 121 ? -8.844 7.999 4.247 1.00 94.88 121 ASN A O 1
ATOM 979 N N . LEU A 1 122 ? -7.528 6.868 2.818 1.00 96.44 122 LEU A N 1
ATOM 980 C CA . LEU A 1 122 ? -7.332 7.940 1.853 1.00 96.44 122 LEU A CA 1
ATOM 981 C C . LEU A 1 122 ? -8.270 7.720 0.668 1.00 96.44 122 LEU A C 1
ATOM 983 O O . LEU A 1 122 ? -8.113 6.748 -0.061 1.00 96.44 122 LEU A O 1
ATOM 987 N N . HIS A 1 123 ? -9.224 8.625 0.478 1.00 96.31 123 HIS A N 1
ATOM 988 C CA . HIS A 1 123 ? -10.378 8.375 -0.388 1.00 96.31 123 HIS A CA 1
ATOM 989 C C . HIS A 1 123 ? -10.251 8.926 -1.807 1.00 96.31 123 HIS A C 1
ATOM 991 O O . HIS A 1 123 ? -9.820 10.071 -2.013 1.00 96.31 123 HIS A O 1
ATOM 997 N N . ASN A 1 124 ? -10.777 8.166 -2.766 1.00 96.56 124 ASN A N 1
ATOM 998 C CA . ASN A 1 124 ? -10.937 8.524 -4.175 1.00 96.56 124 ASN A CA 1
ATOM 999 C C . ASN A 1 124 ? -9.613 8.900 -4.860 1.00 96.56 124 ASN A C 1
ATOM 1001 O O . ASN A 1 124 ? -9.457 10.016 -5.374 1.00 96.56 124 ASN A O 1
ATOM 1005 N N . PHE A 1 125 ? -8.597 8.042 -4.766 1.00 97.50 125 PHE A N 1
ATOM 1006 C CA . PHE A 1 125 ? -7.262 8.327 -5.300 1.00 97.50 125 PHE A CA 1
ATOM 1007 C C . PHE A 1 125 ? -7.121 8.028 -6.802 1.00 97.50 125 PHE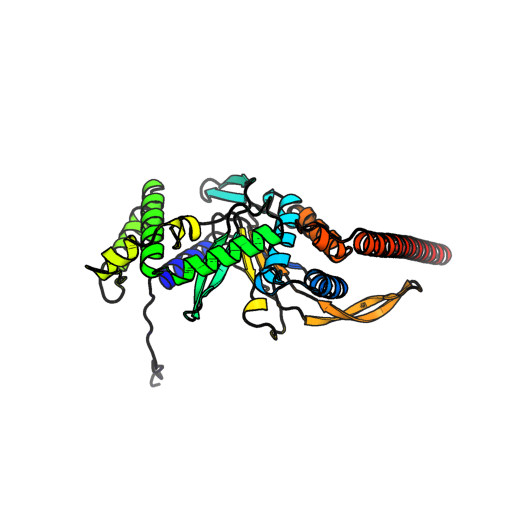 A C 1
ATOM 1009 O O . PHE A 1 125 ? -6.165 8.495 -7.419 1.00 97.50 125 PHE A O 1
ATOM 1016 N N . GLU A 1 126 ? -8.084 7.339 -7.418 1.00 96.44 126 GLU A N 1
ATOM 1017 C CA . GLU A 1 126 ? -8.050 6.867 -8.811 1.00 96.44 126 GLU A CA 1
ATOM 1018 C C . GLU A 1 126 ? -7.856 7.979 -9.857 1.00 96.44 126 GLU A C 1
ATOM 1020 O O . GLU A 1 126 ? -7.189 7.779 -10.882 1.00 96.44 126 GLU A O 1
ATOM 1025 N N . ASN A 1 127 ? -8.395 9.165 -9.567 1.00 93.94 127 ASN A N 1
ATOM 1026 C CA . ASN A 1 127 ? -8.376 10.320 -10.464 1.00 93.94 127 ASN A CA 1
ATOM 1027 C C . ASN A 1 127 ? -7.512 11.478 -9.955 1.00 93.94 127 ASN A C 1
ATOM 1029 O O . ASN A 1 127 ? -7.355 12.466 -10.668 1.00 93.94 127 ASN A O 1
ATOM 1033 N N . LYS A 1 128 ? -6.928 11.367 -8.754 1.00 96.12 128 LYS A N 1
ATOM 1034 C CA . LYS A 1 128 ? -6.105 12.446 -8.203 1.00 96.12 128 LYS A CA 1
ATOM 1035 C C . LYS A 1 128 ? -4.757 12.526 -8.912 1.00 96.12 128 LYS A C 1
ATOM 1037 O O . LYS A 1 128 ? -4.088 11.511 -9.149 1.00 96.12 128 LYS A O 1
ATOM 1042 N N . ASN A 1 129 ? -4.350 13.749 -9.222 1.00 95.50 129 ASN A N 1
ATOM 1043 C CA . ASN A 1 129 ? -2.977 14.062 -9.607 1.00 95.50 129 ASN A CA 1
ATOM 1044 C C . ASN A 1 129 ? -2.096 14.269 -8.355 1.00 95.50 129 ASN A C 1
ATOM 1046 O O . ASN A 1 129 ? -2.587 14.288 -7.224 1.00 95.50 129 ASN A O 1
ATOM 1050 N N . LEU A 1 130 ? -0.783 14.422 -8.529 1.00 96.06 130 LEU A N 1
ATOM 1051 C CA . LEU A 1 130 ? 0.160 14.533 -7.413 1.00 96.06 130 LEU A CA 1
ATOM 1052 C C . LEU A 1 130 ? -0.077 15.776 -6.544 1.00 96.06 130 LEU A C 1
ATOM 1054 O O . LEU A 1 130 ? 0.048 15.680 -5.325 1.00 96.06 130 LEU A O 1
ATOM 1058 N N . ASP A 1 131 ? -0.449 16.916 -7.129 1.00 94.06 131 ASP A N 1
ATOM 1059 C CA . ASP A 1 131 ? -0.698 18.151 -6.374 1.00 94.06 131 ASP A CA 1
ATOM 1060 C C . ASP A 1 131 ? -1.968 18.028 -5.512 1.00 94.06 131 ASP A C 1
ATOM 1062 O O . ASP A 1 131 ? -2.007 18.477 -4.362 1.00 94.06 131 ASP A O 1
ATOM 1066 N N . GLU A 1 132 ? -2.994 17.351 -6.030 1.00 96.25 132 GLU A N 1
ATOM 1067 C CA . GLU A 1 132 ? -4.211 17.016 -5.286 1.00 96.25 132 GLU A CA 1
ATOM 1068 C C . GLU A 1 132 ? -3.933 16.005 -4.172 1.00 96.25 132 GLU A C 1
ATOM 1070 O O . GLU A 1 132 ? -4.432 16.172 -3.060 1.00 96.25 132 GLU A O 1
ATOM 1075 N N . MET A 1 133 ? -3.107 14.985 -4.427 1.00 97.50 133 MET A N 1
ATOM 1076 C CA . MET A 1 133 ? -2.707 14.007 -3.409 1.00 97.50 133 MET A CA 1
ATOM 1077 C C . MET A 1 133 ? -1.886 14.653 -2.288 1.00 97.50 133 MET A C 1
ATOM 1079 O O . MET A 1 133 ? -2.124 14.362 -1.115 1.00 97.50 133 MET A O 1
ATOM 1083 N N . VAL A 1 134 ? -0.944 15.546 -2.617 1.00 96.12 134 VAL A N 1
ATOM 1084 C CA . VAL A 1 134 ? -0.184 16.328 -1.625 1.00 96.12 134 VAL A CA 1
ATOM 1085 C C . VAL A 1 134 ? -1.138 17.165 -0.776 1.00 96.12 134 VAL A C 1
ATOM 1087 O O . VAL A 1 134 ? -1.077 17.103 0.453 1.00 96.12 134 VAL A O 1
ATOM 1090 N N . SER A 1 135 ? -2.064 17.882 -1.418 1.00 96.06 135 SER A N 1
ATOM 1091 C CA . SER A 1 135 ? -3.055 18.716 -0.728 1.00 96.06 135 SER A CA 1
ATOM 1092 C C . SER A 1 135 ? -3.973 17.887 0.179 1.00 96.06 135 SER A C 1
ATOM 1094 O O . SER A 1 135 ? -4.232 18.272 1.318 1.00 96.06 135 SER A O 1
ATOM 1096 N N . TYR A 1 136 ? -4.408 16.714 -0.288 1.00 96.50 136 TYR A N 1
ATOM 1097 C CA . TYR A 1 136 ? -5.240 15.786 0.479 1.00 96.50 136 TYR A CA 1
ATOM 1098 C C . TYR A 1 136 ? -4.509 15.262 1.720 1.00 96.50 136 TYR A C 1
ATOM 1100 O O . TYR A 1 136 ? -5.055 15.277 2.821 1.00 96.50 136 TYR A O 1
ATOM 1108 N N . ILE A 1 137 ? -3.254 14.828 1.573 1.00 94.88 137 ILE A N 1
ATOM 1109 C CA . ILE A 1 137 ? -2.446 14.325 2.694 1.00 94.88 137 ILE A CA 1
ATOM 1110 C C . ILE A 1 137 ? -2.163 15.447 3.706 1.00 94.88 137 ILE A C 1
ATOM 1112 O O . ILE A 1 137 ? -2.194 15.211 4.916 1.00 94.88 137 ILE A O 1
ATOM 1116 N N . ALA A 1 138 ? -1.916 16.674 3.238 1.00 94.12 138 ALA A N 1
ATOM 1117 C CA . ALA A 1 138 ? -1.758 17.835 4.111 1.00 94.12 138 ALA A CA 1
ATOM 1118 C C . ALA A 1 138 ? -3.037 18.122 4.915 1.00 94.12 138 ALA A C 1
ATOM 1120 O O . ALA A 1 138 ? -2.960 18.360 6.123 1.00 94.12 138 ALA A O 1
ATOM 1121 N N . ASP A 1 139 ? -4.209 18.034 4.279 1.00 95.62 139 ASP A N 1
ATOM 1122 C CA . ASP A 1 139 ? -5.493 18.180 4.963 1.00 95.62 139 ASP A CA 1
ATOM 1123 C C . ASP A 1 139 ? -5.736 17.072 5.999 1.00 95.62 139 ASP A C 1
ATOM 1125 O O . ASP A 1 139 ? -6.095 17.366 7.138 1.00 95.62 139 ASP A O 1
ATOM 1129 N N . VAL A 1 140 ? -5.454 15.811 5.662 1.00 94.44 140 VAL A N 1
ATOM 1130 C CA . VAL A 1 140 ? -5.534 14.695 6.618 1.00 94.44 140 VAL A CA 1
ATOM 1131 C C . VAL A 1 140 ? -4.662 14.968 7.846 1.00 94.44 140 VAL A C 1
ATOM 1133 O O . VAL A 1 140 ? -5.142 14.851 8.972 1.00 94.44 140 VAL A O 1
ATOM 1136 N N . ASN A 1 141 ? -3.413 15.402 7.659 1.00 91.69 141 ASN A N 1
ATOM 1137 C CA . ASN A 1 141 ? -2.515 15.731 8.772 1.00 91.69 141 ASN A CA 1
ATOM 1138 C C . ASN A 1 141 ? -3.039 16.896 9.630 1.00 91.69 141 ASN A C 1
ATOM 1140 O O . ASN A 1 141 ? -2.925 16.867 10.858 1.00 91.69 141 ASN A O 1
ATOM 1144 N N . ARG A 1 142 ? -3.653 17.906 9.004 1.00 94.06 142 ARG A N 1
ATOM 1145 C CA . ARG A 1 142 ? -4.323 19.010 9.705 1.00 94.06 142 ARG A CA 1
ATOM 1146 C C . ARG A 1 142 ? -5.497 18.497 10.548 1.00 94.06 142 ARG A C 1
ATOM 1148 O O . ARG A 1 142 ? -5.609 18.868 11.715 1.00 94.06 142 ARG A O 1
ATOM 1155 N N . ARG A 1 143 ? -6.338 17.617 9.994 1.00 94.44 143 ARG A N 1
ATOM 1156 C CA . ARG A 1 143 ? -7.493 17.021 10.691 1.00 94.44 143 ARG A CA 1
ATOM 1157 C C . ARG A 1 143 ? -7.069 16.081 11.820 1.00 94.44 143 ARG A C 1
ATOM 1159 O O . ARG A 1 143 ? -7.670 16.117 12.895 1.00 94.44 143 ARG A O 1
ATOM 1166 N N . VAL A 1 144 ? -5.991 15.313 11.642 1.00 91.88 144 VAL A N 1
ATOM 1167 C CA . VAL A 1 144 ? -5.356 14.501 12.700 1.00 91.88 144 VAL A CA 1
ATOM 1168 C C . VAL A 1 144 ? -5.029 15.359 13.924 1.00 91.88 144 VAL A C 1
ATOM 1170 O O . VAL A 1 144 ? -5.361 14.969 15.042 1.00 91.88 144 VAL A O 1
ATOM 1173 N N . ALA A 1 145 ? -4.427 16.538 13.733 1.00 89.88 145 ALA A N 1
ATOM 1174 C CA . ALA A 1 145 ? -3.999 17.404 14.836 1.00 89.88 145 ALA A CA 1
ATOM 1175 C C . ALA A 1 145 ? -5.159 17.907 15.721 1.00 89.88 145 ALA A C 1
ATOM 1177 O O . ALA A 1 145 ? -4.954 18.201 16.898 1.00 89.88 145 ALA A O 1
ATOM 1178 N N . ASN A 1 146 ? -6.378 17.956 15.179 1.00 92.31 146 ASN A N 1
ATOM 1179 C CA . ASN A 1 146 ? -7.587 18.395 15.880 1.00 92.31 146 ASN A CA 1
ATOM 1180 C C . ASN A 1 146 ? -8.436 17.231 16.426 1.00 92.31 146 ASN A C 1
ATOM 1182 O O . ASN A 1 146 ? -9.531 17.447 16.952 1.00 92.31 146 ASN A O 1
ATOM 1186 N N . THR A 1 147 ? -7.973 15.988 16.285 1.00 91.94 147 THR A N 1
ATOM 1187 C CA . THR A 1 147 ? -8.779 14.794 16.556 1.00 91.94 147 THR A CA 1
ATOM 1188 C C . THR A 1 147 ? -8.440 14.152 17.893 1.00 91.94 147 THR A C 1
ATOM 1190 O O . THR A 1 147 ? -7.285 13.843 18.178 1.00 91.94 147 THR A O 1
ATOM 1193 N N . ASN A 1 148 ? -9.468 13.835 18.686 1.00 90.69 148 ASN A N 1
ATOM 1194 C CA . ASN A 1 148 ? -9.330 12.859 19.759 1.00 90.69 148 ASN A CA 1
ATOM 1195 C C . ASN A 1 148 ? -9.545 11.447 19.192 1.00 90.69 148 ASN A C 1
ATOM 1197 O O . ASN A 1 148 ? -10.664 11.070 18.846 1.00 90.69 148 ASN A O 1
ATOM 1201 N N . LEU A 1 149 ? -8.466 10.672 19.088 1.00 86.19 149 LEU A N 1
ATOM 1202 C CA . LEU A 1 149 ? -8.483 9.366 18.425 1.00 86.19 149 LEU A CA 1
ATOM 1203 C C . LEU A 1 149 ? -9.350 8.345 19.163 1.00 86.19 149 LEU A C 1
ATOM 1205 O O . LEU A 1 149 ? -10.020 7.547 18.520 1.00 86.19 149 LEU A O 1
ATOM 1209 N N . ASP A 1 150 ? -9.374 8.377 20.496 1.00 84.94 150 ASP A N 1
ATOM 1210 C CA . ASP A 1 150 ? -10.203 7.458 21.281 1.00 84.94 150 ASP A CA 1
ATOM 1211 C C . ASP A 1 150 ? -11.699 7.672 21.006 1.00 84.94 150 ASP A C 1
ATOM 1213 O O . ASP A 1 150 ? -12.445 6.694 20.954 1.00 84.94 150 ASP A O 1
ATOM 1217 N N . GLU A 1 151 ? -12.135 8.917 20.776 1.00 88.00 151 GLU A N 1
ATOM 1218 C CA . GLU A 1 151 ? -13.515 9.219 20.374 1.00 88.00 151 GLU A CA 1
ATOM 1219 C C . GLU A 1 151 ? -13.838 8.651 18.990 1.00 88.00 151 GLU A C 1
ATOM 1221 O O . GLU A 1 151 ? -14.797 7.894 18.856 1.00 88.00 151 GLU A O 1
ATOM 1226 N N . VAL A 1 152 ? -13.026 8.949 17.970 1.00 88.38 152 VAL A N 1
ATOM 1227 C CA . VAL A 1 152 ? -13.330 8.484 16.602 1.00 88.38 152 VAL A CA 1
ATOM 1228 C C . VAL A 1 152 ? -13.249 6.958 16.510 1.00 88.38 152 VAL A C 1
ATOM 1230 O O . VAL A 1 152 ? -14.108 6.319 15.907 1.00 88.38 152 VAL A O 1
ATOM 1233 N N . MET A 1 153 ? -12.275 6.334 17.179 1.00 84.62 153 MET A N 1
ATOM 1234 C CA . MET A 1 153 ? -12.170 4.873 17.239 1.00 84.62 153 MET A CA 1
ATOM 1235 C C . MET A 1 153 ? -13.340 4.232 17.991 1.00 84.62 153 MET A C 1
ATOM 1237 O O . MET A 1 153 ? -13.717 3.094 17.696 1.00 84.62 153 MET A O 1
ATOM 1241 N N . PHE A 1 154 ? -13.914 4.929 18.974 1.00 83.25 154 PHE A N 1
ATOM 1242 C CA . PHE A 1 154 ? -15.118 4.470 19.654 1.00 83.25 154 PHE A CA 1
ATOM 1243 C C . PHE A 1 154 ? -16.325 4.486 18.714 1.00 83.25 154 PHE A C 1
ATOM 1245 O O . PHE A 1 154 ? -17.045 3.486 18.668 1.00 83.25 154 PHE A O 1
ATOM 1252 N N . ASP A 1 155 ? -16.492 5.543 17.919 1.00 82.88 155 ASP A N 1
ATOM 1253 C CA . ASP A 1 155 ? -17.555 5.638 16.911 1.00 82.88 155 ASP A CA 1
ATOM 1254 C C . ASP A 1 155 ? -17.430 4.520 15.860 1.00 82.88 155 ASP A C 1
ATOM 1256 O O . ASP A 1 155 ? -18.375 3.759 15.645 1.00 82.88 155 ASP A O 1
ATOM 1260 N N . VAL A 1 156 ? -16.229 4.305 15.311 1.00 82.62 156 VAL A N 1
ATOM 1261 C CA . VAL A 1 156 ? -15.938 3.202 14.370 1.00 82.62 156 VAL A CA 1
ATOM 1262 C C . VAL A 1 156 ? -16.206 1.833 15.005 1.00 82.62 156 VAL A C 1
ATOM 1264 O O . VAL A 1 156 ? -16.751 0.919 14.383 1.00 82.62 156 VAL A O 1
ATOM 1267 N N . SER A 1 157 ? -15.835 1.655 16.276 1.00 78.69 157 SER A N 1
ATOM 1268 C CA . SER A 1 157 ? -16.100 0.413 17.004 1.00 78.69 157 SER A CA 1
ATOM 1269 C C . SER A 1 157 ? -17.599 0.160 17.187 1.00 78.69 157 SER A C 1
ATOM 1271 O O . SER A 1 157 ? -18.013 -1.005 17.188 1.00 78.69 157 SER A O 1
ATOM 1273 N N . LEU A 1 158 ? -18.404 1.200 17.405 1.00 78.12 158 LEU A N 1
ATOM 1274 C CA . LEU A 1 158 ? -19.855 1.074 17.525 1.00 78.12 158 LEU A CA 1
ATOM 1275 C C . LEU A 1 158 ? -20.485 0.680 16.190 1.00 78.12 158 LEU A C 1
ATOM 1277 O O . LEU A 1 158 ? -21.264 -0.272 16.168 1.00 78.12 158 LEU A O 1
ATOM 1281 N N . ASP A 1 159 ? -20.091 1.316 15.091 1.00 77.19 159 ASP A N 1
ATOM 1282 C CA . ASP A 1 159 ? -20.626 0.991 13.765 1.00 77.19 159 ASP A CA 1
ATOM 1283 C C . ASP A 1 159 ? -20.270 -0.445 13.355 1.00 77.19 159 ASP A C 1
ATOM 1285 O O . ASP A 1 159 ? -21.157 -1.229 13.011 1.00 77.19 159 ASP A O 1
ATOM 1289 N N . ASN A 1 160 ? -19.020 -0.870 13.559 1.00 75.31 160 ASN A N 1
ATOM 1290 C CA . ASN A 1 160 ? -18.607 -2.264 13.350 1.00 75.31 160 ASN A CA 1
ATOM 1291 C C . ASN A 1 160 ? -19.407 -3.262 14.204 1.00 75.31 160 ASN A C 1
ATOM 1293 O O . ASN A 1 160 ? -19.752 -4.358 13.758 1.00 75.31 160 ASN A O 1
ATOM 1297 N N . THR A 1 161 ? -19.714 -2.891 15.449 1.00 73.06 161 THR A N 1
ATOM 1298 C CA . THR A 1 161 ? -20.540 -3.698 16.361 1.00 73.06 161 THR A CA 1
ATOM 1299 C C . THR A 1 161 ? -21.964 -3.841 15.812 1.00 73.06 161 THR A C 1
ATOM 1301 O O . THR A 1 161 ? -22.514 -4.945 15.808 1.00 73.06 161 THR A O 1
ATOM 1304 N N . LEU A 1 162 ? -22.561 -2.755 15.317 1.00 73.75 162 LEU A N 1
ATOM 1305 C CA . LEU A 1 162 ? -23.903 -2.762 14.734 1.00 73.75 162 LEU A CA 1
ATOM 1306 C C . LEU A 1 162 ? -23.956 -3.581 13.439 1.00 73.75 162 LEU A C 1
ATOM 1308 O O . LEU A 1 162 ? -24.871 -4.389 13.268 1.00 73.75 162 LEU A O 1
ATOM 1312 N N . THR A 1 163 ? -22.959 -3.445 12.565 1.00 71.62 163 THR A N 1
ATOM 1313 C CA . THR A 1 163 ? -22.844 -4.238 11.331 1.00 71.62 163 THR A CA 1
ATOM 1314 C C . THR A 1 163 ? -22.707 -5.730 11.636 1.00 71.62 163 THR A C 1
ATOM 1316 O O . THR A 1 163 ? -23.453 -6.545 11.094 1.00 71.62 163 THR A O 1
ATOM 1319 N N . ALA A 1 164 ? -21.850 -6.105 12.589 1.00 70.62 164 ALA A N 1
ATOM 1320 C CA . ALA A 1 164 ? -21.688 -7.498 13.003 1.00 70.62 164 ALA A CA 1
ATOM 1321 C C . ALA A 1 164 ? -22.976 -8.100 13.601 1.00 70.62 164 ALA A C 1
ATOM 1323 O O . ALA A 1 164 ? -23.257 -9.284 13.406 1.00 70.62 164 ALA A O 1
ATOM 1324 N N . LEU A 1 165 ? -23.779 -7.302 14.318 1.00 73.25 165 LEU A N 1
ATOM 1325 C CA . LEU A 1 165 ? -25.096 -7.728 14.809 1.00 73.25 165 LEU A CA 1
ATOM 1326 C C . LEU A 1 165 ? -26.066 -8.014 13.660 1.00 73.25 165 LEU A C 1
ATOM 1328 O O . LEU A 1 165 ? -26.728 -9.050 13.690 1.00 73.25 165 LEU A O 1
ATOM 1332 N N . LYS A 1 166 ? -26.111 -7.145 12.640 1.00 73.75 166 LYS A N 1
ATOM 1333 C CA . LYS A 1 166 ? -26.931 -7.357 11.433 1.00 73.75 166 LYS A CA 1
ATOM 1334 C C . LYS A 1 166 ? -26.532 -8.634 10.685 1.00 73.75 166 LYS A C 1
ATOM 1336 O O . LYS A 1 166 ? -27.402 -9.335 10.187 1.00 73.75 166 LYS A O 1
ATOM 1341 N N . GLN A 1 167 ? -25.244 -8.977 10.684 1.00 68.94 167 GLN A N 1
ATOM 1342 C CA . GLN A 1 167 ? -24.699 -10.207 10.089 1.00 68.94 167 GLN A CA 1
ATOM 1343 C C . GLN A 1 167 ? -24.836 -11.456 10.989 1.00 68.94 167 GLN A C 1
ATOM 1345 O O . GLN A 1 167 ? -24.253 -12.501 10.707 1.00 68.94 167 GLN A O 1
ATOM 1350 N N . GLY A 1 168 ? -25.560 -11.374 12.112 1.00 70.62 168 GLY A N 1
ATOM 1351 C CA . GLY A 1 168 ? -25.818 -12.527 12.982 1.00 70.62 168 GLY A CA 1
ATOM 1352 C C . GLY A 1 168 ? -24.657 -12.934 13.902 1.00 70.62 168 GLY A C 1
ATOM 1353 O O . GLY A 1 168 ? -24.774 -13.927 14.624 1.00 70.62 168 GLY A O 1
ATOM 1354 N N . LYS A 1 169 ? -23.563 -12.157 13.985 1.00 72.00 169 LYS A N 1
ATOM 1355 C CA . LYS A 1 169 ? -22.418 -12.403 14.896 1.00 72.00 169 LYS A CA 1
ATOM 1356 C C . LYS A 1 169 ? -22.723 -12.009 16.363 1.00 72.00 169 LYS A C 1
ATOM 1358 O O . LYS A 1 169 ? -21.869 -11.495 17.083 1.00 72.00 169 LYS A O 1
ATOM 1363 N N . ILE A 1 170 ? -23.941 -12.272 16.849 1.00 69.44 170 ILE A N 1
ATOM 1364 C CA . ILE A 1 170 ? -24.513 -11.717 18.097 1.00 69.44 170 ILE A CA 1
ATOM 1365 C C . ILE A 1 170 ? -23.665 -12.033 19.339 1.00 69.44 170 ILE A C 1
ATOM 1367 O O . ILE A 1 170 ? -23.369 -11.148 20.142 1.00 69.44 170 ILE A O 1
ATOM 1371 N N . LYS A 1 171 ? -23.237 -13.292 19.501 1.00 65.81 171 LYS A N 1
ATOM 1372 C CA . LYS A 1 171 ? -22.498 -13.746 20.692 1.00 65.81 171 LYS A CA 1
ATOM 1373 C C . LYS A 1 171 ? -21.125 -13.075 20.807 1.00 65.81 171 LYS A C 1
ATOM 1375 O O . LYS A 1 171 ? -20.770 -12.589 21.878 1.00 65.81 171 LYS A O 1
ATOM 1380 N N . GLN A 1 172 ? -20.368 -13.017 19.711 1.00 68.56 172 GLN A N 1
ATOM 1381 C CA . GLN A 1 172 ? -19.050 -12.374 19.675 1.00 68.56 172 GLN A CA 1
ATOM 1382 C C . GLN A 1 172 ? -19.169 -10.871 19.946 1.00 68.56 172 GLN A C 1
ATOM 1384 O O . GLN A 1 172 ? -18.411 -10.321 20.746 1.00 68.56 172 GLN A O 1
ATOM 1389 N N . THR A 1 173 ? -20.164 -10.220 19.342 1.00 63.78 173 THR A N 1
ATOM 1390 C CA . THR A 1 173 ? -20.407 -8.790 19.526 1.00 63.78 173 THR A CA 1
ATOM 1391 C C . THR A 1 173 ? -20.810 -8.442 20.960 1.00 63.78 173 THR A C 1
ATOM 1393 O O . THR A 1 173 ? -20.311 -7.465 21.522 1.00 63.78 173 THR A O 1
ATOM 1396 N N . LEU A 1 174 ? -21.633 -9.274 21.606 1.00 62.50 174 LEU A N 1
ATOM 1397 C CA . LEU A 1 174 ? -22.005 -9.093 23.009 1.00 62.50 174 LEU A CA 1
ATOM 1398 C C . LEU A 1 174 ? -20.780 -9.169 23.937 1.00 62.50 174 LEU A C 1
ATOM 1400 O O . LEU A 1 174 ? -20.605 -8.308 24.800 1.00 62.50 174 LEU A O 1
ATOM 1404 N N . TYR A 1 175 ? -19.884 -10.140 23.730 1.00 72.38 175 TYR A N 1
ATOM 1405 C CA . TYR A 1 175 ? -18.641 -10.227 24.507 1.00 72.38 175 TYR A CA 1
ATOM 1406 C C . TYR A 1 175 ? -17.697 -9.047 24.253 1.00 72.38 175 TYR A C 1
ATOM 1408 O O . TYR A 1 175 ? -17.069 -8.562 25.197 1.00 72.38 175 TYR A O 1
ATOM 1416 N N . ARG A 1 176 ? -17.632 -8.530 23.017 1.00 71.69 176 ARG A N 1
ATOM 1417 C CA . ARG A 1 176 ? -16.870 -7.310 22.693 1.00 71.69 176 ARG A CA 1
ATOM 1418 C C . ARG A 1 176 ? -17.402 -6.097 23.457 1.00 71.69 176 ARG A C 1
ATOM 1420 O O . ARG A 1 176 ? -16.609 -5.362 24.041 1.00 71.69 176 ARG A O 1
ATOM 1427 N N . LEU A 1 177 ? -18.725 -5.921 23.509 1.00 64.69 177 LEU A N 1
ATOM 1428 C CA . LEU A 1 177 ? -19.382 -4.838 24.253 1.00 64.69 177 LEU A CA 1
ATOM 1429 C C . LEU A 1 177 ? -19.144 -4.937 25.766 1.00 64.69 177 LEU A C 1
ATOM 1431 O O . LEU A 1 177 ? -18.844 -3.936 26.418 1.00 64.69 177 LEU A O 1
ATOM 1435 N N . ILE A 1 178 ? -19.233 -6.142 26.333 1.00 67.25 178 ILE A N 1
ATOM 1436 C CA . ILE A 1 178 ? -18.957 -6.367 27.759 1.00 67.25 178 ILE A CA 1
ATOM 1437 C C . ILE A 1 178 ? -17.484 -6.057 28.065 1.00 67.25 178 ILE A C 1
ATOM 1439 O O . ILE A 1 178 ? -17.192 -5.309 29.002 1.00 67.25 178 ILE A O 1
ATOM 1443 N N . GLY A 1 179 ? -16.552 -6.560 27.248 1.00 68.12 179 GLY A N 1
ATOM 1444 C CA . GLY A 1 179 ? -15.110 -6.353 27.421 1.00 68.12 179 GLY A CA 1
ATOM 1445 C C . GLY A 1 179 ? -14.617 -4.926 27.141 1.00 68.12 179 GLY A C 1
ATOM 1446 O O . GLY A 1 179 ? -13.515 -4.563 27.564 1.00 68.12 179 GLY A O 1
ATOM 1447 N N . SER A 1 180 ? -15.399 -4.102 26.435 1.00 68.75 180 SER A N 1
ATOM 1448 C CA . SER A 1 180 ? -15.091 -2.684 26.204 1.00 68.75 180 SER A CA 1
ATOM 1449 C C . SER A 1 180 ? -15.676 -1.761 27.276 1.00 68.75 180 SER A C 1
ATOM 1451 O O . SER A 1 180 ? -15.067 -0.730 27.569 1.00 68.75 180 SER A O 1
ATOM 1453 N N . LYS A 1 181 ? -16.802 -2.132 27.909 1.00 66.12 181 LYS A N 1
ATOM 1454 C CA . LYS A 1 181 ? -17.497 -1.300 28.911 1.00 66.12 181 LYS A CA 1
ATOM 1455 C C . LYS A 1 181 ? -17.218 -1.660 30.374 1.00 66.12 181 LYS A C 1
ATOM 1457 O O . LYS A 1 181 ? -17.516 -0.841 31.246 1.00 66.12 181 LYS A O 1
ATOM 1462 N N . THR A 1 182 ? -16.645 -2.829 30.668 1.00 66.38 182 THR A N 1
ATOM 1463 C CA . THR A 1 182 ? -16.479 -3.326 32.049 1.00 66.38 182 THR A CA 1
ATOM 1464 C C . THR A 1 182 ? -15.035 -3.718 32.393 1.00 66.38 182 THR A C 1
ATOM 1466 O O . THR A 1 182 ? -14.212 -4.004 31.523 1.00 66.38 182 THR A O 1
ATOM 1469 N N . GLY A 1 183 ? -14.714 -3.723 33.693 1.00 68.44 183 GLY A N 1
ATOM 1470 C CA . GLY A 1 183 ? -13.435 -4.207 34.225 1.00 68.44 183 GLY A CA 1
ATOM 1471 C C . GLY A 1 183 ? -12.222 -3.298 33.975 1.00 68.44 183 GLY A C 1
ATOM 1472 O O . GLY A 1 183 ? -12.338 -2.155 33.537 1.00 68.44 183 GLY A O 1
ATOM 1473 N N . LYS A 1 184 ? -11.021 -3.831 34.249 1.00 63.38 184 LYS A N 1
ATOM 1474 C CA . LYS A 1 184 ? -9.721 -3.132 34.106 1.00 63.38 184 LYS A CA 1
ATOM 1475 C C . LYS A 1 184 ? -9.358 -2.768 32.659 1.00 63.38 184 LYS A C 1
ATOM 1477 O O . LYS A 1 184 ? -8.377 -2.070 32.432 1.00 63.38 184 LYS A O 1
ATOM 1482 N N . HIS A 1 185 ? -10.143 -3.241 31.693 1.00 66.44 185 HIS A N 1
ATOM 1483 C CA . HIS A 1 185 ? -9.942 -3.028 30.263 1.00 66.44 185 HIS A CA 1
ATOM 1484 C C . HIS A 1 185 ? -10.953 -2.046 29.661 1.00 66.44 185 HIS A C 1
ATOM 1486 O O . HIS A 1 185 ? -11.021 -1.941 28.439 1.00 66.44 185 HIS A O 1
ATOM 1492 N N . LYS A 1 186 ? -11.758 -1.356 30.474 1.00 71.69 186 LYS A N 1
ATOM 1493 C CA . LYS A 1 186 ? -12.746 -0.395 29.979 1.00 71.69 186 LYS A CA 1
ATOM 1494 C C . LYS A 1 186 ? -12.079 0.691 29.123 1.00 71.69 186 LYS A C 1
ATOM 1496 O O . LYS A 1 186 ? -11.083 1.278 29.543 1.00 71.69 186 LYS A O 1
ATOM 1501 N N . VAL A 1 187 ? -12.647 0.966 27.948 1.00 70.81 187 VAL A N 1
ATOM 1502 C CA . VAL A 1 187 ? -12.220 2.090 27.102 1.00 70.81 187 VAL A CA 1
ATOM 1503 C C . VAL A 1 187 ? -12.659 3.397 27.761 1.00 70.81 187 VAL A C 1
ATOM 1505 O O . VAL A 1 187 ? -13.803 3.514 28.209 1.00 70.81 187 VAL A O 1
ATOM 1508 N N . LYS A 1 188 ? -11.744 4.363 27.851 1.00 74.44 188 LYS A N 1
ATOM 1509 C CA . LYS A 1 188 ? -12.035 5.706 28.350 1.00 74.44 188 LYS A CA 1
ATOM 1510 C C . LYS A 1 188 ? -12.280 6.620 27.155 1.00 74.44 188 LYS A C 1
ATOM 1512 O O . LYS A 1 188 ? -11.453 6.678 26.261 1.00 74.44 188 LYS A O 1
ATOM 1517 N N . THR A 1 189 ? -13.413 7.298 27.167 1.00 79.94 189 THR A N 1
ATOM 1518 C CA . THR A 1 189 ? -13.782 8.352 26.218 1.00 79.94 189 THR A CA 1
ATOM 1519 C C . THR A 1 189 ? -13.836 9.678 26.979 1.00 79.94 189 THR A C 1
ATOM 1521 O O . THR A 1 189 ? -13.906 9.679 28.216 1.00 79.94 189 THR A O 1
ATOM 1524 N N . LEU A 1 190 ? -13.833 10.802 26.270 1.00 86.31 190 LEU A N 1
ATOM 1525 C CA . LEU A 1 190 ? -14.041 12.127 26.841 1.00 86.31 190 LEU A CA 1
ATOM 1526 C C . LEU A 1 190 ? -15.378 12.197 27.591 1.00 86.31 190 LEU A C 1
ATOM 1528 O O . LEU A 1 190 ? -16.344 11.481 27.299 1.00 86.31 190 LEU A O 1
ATOM 1532 N N . SER A 1 191 ? -15.451 13.100 28.570 1.00 86.69 191 SER A N 1
ATOM 1533 C CA . SER A 1 191 ? -16.670 13.341 29.344 1.00 86.69 191 SER A CA 1
ATOM 1534 C C . SER A 1 191 ? -16.894 14.832 29.614 1.00 86.69 191 SER A C 1
ATOM 1536 O O . SER A 1 191 ? -15.979 15.648 29.508 1.00 86.69 191 SER A O 1
ATOM 1538 N N . GLY A 1 192 ? -18.140 15.206 29.918 1.00 92.31 192 GLY A N 1
ATOM 1539 C CA . GLY A 1 192 ? -18.506 16.573 30.296 1.00 92.31 192 GLY A CA 1
ATOM 1540 C C . GLY A 1 192 ? -18.099 17.643 29.273 1.00 92.31 192 GLY A C 1
ATOM 1541 O O . GLY A 1 192 ? -18.389 17.535 28.080 1.00 92.31 192 GLY A O 1
ATOM 1542 N N . LYS A 1 193 ? -17.439 18.702 29.761 1.00 91.12 193 LYS A N 1
ATOM 1543 C CA . LYS A 1 193 ? -17.055 19.879 28.966 1.00 91.12 193 LYS A CA 1
ATOM 1544 C C . LYS A 1 193 ? -16.000 19.560 27.905 1.00 91.12 193 LYS A C 1
ATOM 1546 O O . LYS A 1 193 ? -16.058 20.136 26.826 1.00 91.12 193 LYS A O 1
ATOM 1551 N N . GLU A 1 194 ? -15.084 18.634 28.182 1.00 89.75 194 GLU A N 1
ATOM 1552 C CA . GLU A 1 194 ? -14.059 18.206 27.220 1.00 89.75 194 GLU A CA 1
ATOM 1553 C C . GLU A 1 194 ? -14.703 17.546 26.005 1.00 89.75 194 GLU A C 1
ATOM 1555 O O . GLU A 1 194 ? -14.412 17.923 24.872 1.00 89.75 194 GLU A O 1
ATOM 1560 N N . LYS A 1 195 ? -15.666 16.643 26.247 1.00 91.81 195 LYS A N 1
ATOM 1561 C CA . LYS A 1 195 ? -16.453 16.034 25.173 1.00 91.81 195 LYS A CA 1
ATOM 1562 C C . LYS A 1 195 ? -17.207 17.106 24.390 1.00 91.81 195 LYS A C 1
ATOM 1564 O O . LYS A 1 195 ? -17.079 17.182 23.177 1.00 91.81 195 LYS A O 1
ATOM 1569 N N . SER A 1 196 ? -17.937 17.986 25.077 1.00 91.62 196 SER A N 1
ATOM 1570 C CA . SER A 1 196 ? -18.671 19.069 24.409 1.00 91.62 196 SER A CA 1
ATOM 1571 C C . SER A 1 196 ? -17.767 19.963 23.552 1.00 91.62 196 SER A C 1
ATOM 1573 O O . SER A 1 196 ? -18.164 20.332 22.454 1.00 91.62 196 SER A O 1
ATOM 1575 N N . ASN A 1 197 ? -16.564 20.298 24.021 1.00 93.62 197 ASN A N 1
ATOM 1576 C CA . ASN A 1 197 ? -15.616 21.108 23.260 1.00 93.62 197 ASN A CA 1
ATOM 1577 C C . ASN A 1 197 ? -15.077 20.372 22.030 1.00 93.62 197 ASN A C 1
ATOM 1579 O O . ASN A 1 197 ? -14.969 20.985 20.975 1.00 93.62 197 ASN A O 1
ATOM 1583 N N . TYR A 1 198 ? -14.791 19.074 22.142 1.00 92.69 198 TYR A N 1
ATOM 1584 C CA . TYR A 1 198 ? -14.336 18.268 21.011 1.00 92.69 198 TYR A CA 1
ATOM 1585 C C . TYR A 1 198 ? -15.375 18.220 19.880 1.00 92.69 198 TYR A C 1
ATOM 1587 O O . TYR A 1 198 ? -15.052 18.520 18.736 1.00 92.69 198 TYR A O 1
ATOM 1595 N N . TYR A 1 199 ? -16.645 17.954 20.198 1.00 92.38 199 TYR A N 1
ATOM 1596 C CA . TYR A 1 199 ? -17.716 17.915 19.190 1.00 92.38 199 TYR A CA 1
ATOM 1597 C C . TYR A 1 199 ? -18.146 19.304 18.671 1.00 92.38 199 TYR A C 1
ATOM 1599 O O . TYR A 1 199 ? -19.014 19.377 17.807 1.00 92.38 199 TYR A O 1
ATOM 1607 N N . LYS A 1 200 ? -17.556 20.408 19.161 1.00 95.38 200 LYS A N 1
ATOM 1608 C CA . LYS A 1 200 ? -17.692 21.739 18.534 1.00 95.38 200 LYS A CA 1
ATOM 1609 C C . LYS A 1 200 ? -16.712 21.956 17.384 1.00 95.38 200 LYS A C 1
ATOM 1611 O O . LYS A 1 200 ? -16.922 22.881 16.606 1.00 95.38 200 LYS A O 1
ATOM 1616 N N . ILE A 1 201 ? -15.650 21.154 17.295 1.00 94.38 201 ILE A N 1
ATOM 1617 C CA . ILE A 1 201 ? -14.736 21.187 16.154 1.00 94.38 201 ILE A CA 1
ATOM 1618 C C . ILE A 1 201 ? -15.525 20.690 14.930 1.00 94.38 201 ILE A C 1
ATOM 1620 O O . ILE A 1 201 ? -16.083 19.585 14.994 1.00 94.38 201 ILE A O 1
ATOM 1624 N N . PRO A 1 202 ? -15.609 21.477 13.841 1.00 95.69 202 PRO A N 1
ATOM 1625 C CA . PRO A 1 202 ? -16.320 21.073 12.632 1.00 95.69 202 PRO A CA 1
ATOM 1626 C C . PRO A 1 202 ? -15.832 19.719 12.108 1.00 95.69 202 PRO A C 1
ATOM 1628 O O . PRO A 1 202 ? -14.649 19.407 12.205 1.00 95.69 202 PRO A O 1
ATOM 1631 N N . GLU A 1 203 ? -16.721 18.913 11.524 1.00 93.12 203 GLU A N 1
ATOM 1632 C CA . GLU A 1 203 ? -16.346 17.595 10.979 1.00 93.12 203 GLU A CA 1
ATOM 1633 C C . GLU A 1 203 ? -15.293 17.697 9.869 1.00 93.12 203 GLU A C 1
ATOM 1635 O O . GLU A 1 203 ? -14.403 16.863 9.805 1.00 93.12 203 GLU A O 1
ATOM 1640 N N . ASN A 1 204 ? -15.301 18.778 9.085 1.00 94.31 204 ASN A N 1
ATOM 1641 C CA . ASN A 1 204 ? -14.269 19.053 8.076 1.00 94.31 204 ASN A CA 1
ATOM 1642 C C . ASN A 1 204 ? -12.916 19.480 8.676 1.00 94.31 204 ASN A C 1
ATOM 1644 O O . ASN A 1 204 ? -11.938 19.630 7.948 1.00 94.31 204 ASN A O 1
ATOM 1648 N N . ASP A 1 205 ? -12.843 19.692 9.990 1.00 95.44 205 ASP A N 1
ATOM 1649 C CA . ASP A 1 205 ? -11.629 20.097 10.701 1.00 95.44 205 ASP A CA 1
ATOM 1650 C C . ASP A 1 205 ? -11.078 18.998 11.613 1.00 95.44 205 ASP A C 1
ATOM 1652 O O . ASP A 1 205 ? -10.041 19.211 12.239 1.00 95.44 205 ASP A O 1
ATOM 1656 N N . ARG A 1 206 ? -11.716 17.822 11.668 1.00 94.62 206 ARG A N 1
ATOM 1657 C CA . ARG A 1 206 ? -11.264 16.646 12.426 1.00 94.62 206 ARG A CA 1
ATOM 1658 C C . ARG A 1 206 ? -11.449 15.367 11.612 1.00 94.62 206 ARG A C 1
ATOM 1660 O O . ARG A 1 206 ? -12.112 15.362 10.582 1.00 94.62 206 ARG A O 1
ATOM 1667 N N . LEU A 1 207 ? -10.841 14.276 12.054 1.00 94.00 207 LEU A N 1
ATOM 1668 C CA . LEU A 1 207 ? -11.135 12.965 11.501 1.00 94.00 207 LEU A CA 1
ATOM 1669 C C . LEU A 1 207 ? -12.517 12.524 11.964 1.00 94.00 207 LEU A C 1
ATOM 1671 O O . LEU A 1 207 ? -12.956 12.783 13.090 1.00 94.00 207 LEU A O 1
ATOM 1675 N N . THR A 1 208 ? -13.174 11.809 11.075 1.00 93.00 208 THR A N 1
ATOM 1676 C CA . THR A 1 208 ? -14.470 11.191 11.284 1.00 93.00 208 THR A CA 1
ATOM 1677 C C . THR A 1 208 ? -14.338 9.687 11.097 1.00 93.00 208 THR A C 1
ATOM 1679 O O . THR A 1 208 ? -13.282 9.176 10.719 1.00 93.00 208 THR A O 1
ATOM 1682 N N . LYS A 1 209 ? -15.425 8.954 11.335 1.00 88.81 209 LYS A N 1
ATOM 1683 C CA . LYS A 1 209 ? -15.463 7.521 11.033 1.00 88.81 209 LYS A CA 1
ATOM 1684 C C . LYS A 1 209 ? -15.125 7.219 9.570 1.00 88.81 209 LYS A C 1
ATOM 1686 O O . LYS A 1 209 ? -14.428 6.247 9.325 1.00 88.81 209 LYS A O 1
ATOM 1691 N N . HIS A 1 210 ? -15.512 8.089 8.636 1.00 91.00 210 HIS A N 1
ATOM 1692 C CA . HIS A 1 210 ? -15.222 7.933 7.211 1.00 91.00 210 HIS A CA 1
ATOM 1693 C C . HIS A 1 210 ? -13.712 7.853 6.943 1.00 91.00 210 HIS A C 1
ATOM 1695 O O . HIS A 1 210 ? -13.267 7.088 6.099 1.00 91.00 210 HIS A O 1
ATOM 1701 N N . ASP A 1 211 ? -12.894 8.576 7.711 1.00 92.62 211 ASP A N 1
ATOM 1702 C CA . ASP A 1 211 ? -11.433 8.585 7.559 1.00 92.62 211 ASP A CA 1
ATOM 1703 C C . ASP A 1 211 ? -10.739 7.350 8.159 1.00 92.62 211 ASP A C 1
ATOM 1705 O O . ASP A 1 211 ? -9.529 7.200 8.023 1.00 92.62 211 ASP A O 1
ATOM 1709 N N . ILE A 1 212 ? -11.472 6.484 8.861 1.00 88.06 212 ILE A N 1
ATOM 1710 C CA . ILE A 1 212 ? -10.937 5.292 9.544 1.00 88.06 212 ILE A CA 1
ATOM 1711 C C . ILE A 1 212 ? -11.605 4.008 9.036 1.00 88.06 212 ILE A C 1
ATOM 1713 O O . ILE A 1 212 ? -11.027 2.924 9.127 1.00 88.06 212 ILE A O 1
ATOM 1717 N N . GLU A 1 213 ? -12.830 4.119 8.527 1.00 83.19 213 GLU A N 1
ATOM 1718 C CA . GLU A 1 213 ? -13.555 3.039 7.872 1.00 83.19 213 GLU A CA 1
ATOM 1719 C C . GLU A 1 213 ? -12.732 2.425 6.742 1.00 83.19 213 GLU A C 1
ATOM 1721 O O . GLU A 1 213 ? -11.846 3.042 6.151 1.00 83.19 213 GLU A O 1
ATOM 1726 N N . GLN A 1 214 ? -13.006 1.154 6.492 1.00 81.06 214 GLN A N 1
ATOM 1727 C CA . GLN A 1 214 ? -12.163 0.316 5.665 1.00 81.06 214 GLN A CA 1
ATOM 1728 C C . GLN A 1 214 ? -12.167 0.748 4.195 1.00 81.06 214 GLN A C 1
ATOM 1730 O O . GLN A 1 214 ? -13.229 0.904 3.601 1.00 81.06 214 GLN A O 1
ATOM 1735 N N . GLY A 1 215 ? -10.972 0.874 3.613 1.00 92.88 215 GLY A N 1
ATOM 1736 C CA . GLY A 1 215 ? -10.789 1.132 2.184 1.00 92.88 215 GLY A CA 1
ATOM 1737 C C . GLY A 1 215 ? -10.835 -0.130 1.323 1.00 92.88 215 GLY A C 1
ATOM 1738 O O . GLY A 1 215 ? -11.131 -1.237 1.791 1.00 92.88 215 GLY A O 1
ATOM 1739 N N . THR A 1 216 ? -10.477 0.015 0.057 1.00 97.25 216 THR A N 1
ATOM 1740 C CA . THR A 1 216 ? -10.455 -1.062 -0.942 1.00 97.25 216 THR A CA 1
ATOM 1741 C C . THR A 1 216 ? -9.119 -1.803 -0.983 1.00 97.25 216 THR A C 1
ATOM 1743 O O . THR A 1 216 ? -9.091 -2.992 -1.291 1.00 97.25 216 THR A O 1
ATOM 1746 N N . ILE A 1 217 ? -8.027 -1.149 -0.577 1.00 97.94 217 ILE A N 1
ATOM 1747 C CA . ILE A 1 217 ? -6.687 -1.743 -0.488 1.00 97.94 217 ILE A CA 1
ATOM 1748 C C . ILE A 1 217 ? -5.910 -1.194 0.711 1.00 97.94 217 ILE A C 1
ATOM 1750 O O . ILE A 1 217 ? -6.103 -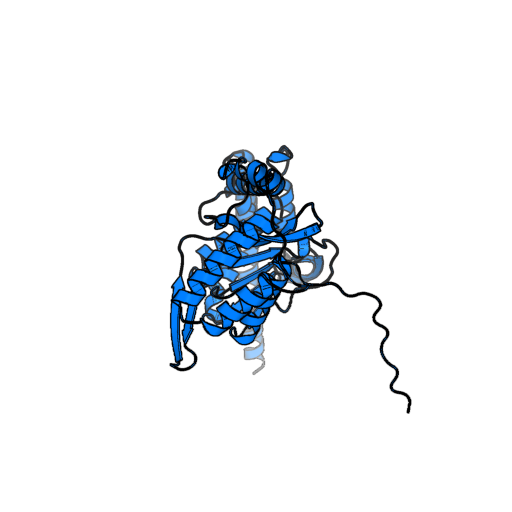0.050 1.119 1.00 97.94 217 ILE A O 1
ATOM 1754 N N . THR A 1 218 ? -4.992 -1.987 1.266 1.00 97.38 218 THR A N 1
ATOM 1755 C CA . THR A 1 218 ? -4.031 -1.514 2.274 1.00 97.38 218 THR A CA 1
ATOM 1756 C C . THR A 1 218 ? -2.671 -1.226 1.643 1.00 97.38 218 THR A C 1
ATOM 1758 O O . THR A 1 218 ? -2.104 -2.094 0.983 1.00 97.38 218 THR A O 1
ATOM 1761 N N . VAL A 1 219 ? -2.104 -0.042 1.894 1.00 97.56 219 VAL A N 1
ATOM 1762 C CA . VAL A 1 219 ? -0.713 0.281 1.530 1.00 97.56 219 VAL A CA 1
ATOM 1763 C C . VAL A 1 219 ? 0.067 0.693 2.774 1.00 97.56 219 VAL A C 1
ATOM 1765 O O . VAL A 1 219 ? -0.252 1.686 3.422 1.00 97.56 219 VAL A O 1
ATOM 1768 N N . SER A 1 220 ? 1.111 -0.062 3.107 1.00 95.38 220 SER A N 1
ATOM 1769 C CA . SER A 1 220 ? 1.958 0.156 4.282 1.00 95.38 220 SER A CA 1
ATOM 1770 C C . SER A 1 220 ? 3.365 0.586 3.877 1.00 95.38 220 SER A C 1
ATOM 1772 O O . SER A 1 220 ? 4.115 -0.182 3.281 1.00 95.38 220 SER A O 1
ATOM 1774 N N . ASN A 1 221 ? 3.766 1.815 4.207 1.00 93.06 221 ASN A N 1
ATOM 1775 C CA . ASN A 1 221 ? 5.115 2.298 3.905 1.00 93.06 221 ASN A CA 1
ATOM 1776 C C . ASN A 1 221 ? 6.069 2.116 5.093 1.00 93.06 221 ASN A C 1
ATOM 1778 O O . ASN A 1 221 ? 6.299 3.028 5.893 1.00 93.06 221 ASN A O 1
ATOM 1782 N N . ILE A 1 222 ? 6.675 0.935 5.171 1.00 90.62 222 ILE A N 1
ATOM 1783 C CA . ILE A 1 222 ? 7.631 0.570 6.223 1.00 90.62 222 ILE A CA 1
ATOM 1784 C C . ILE A 1 222 ? 8.959 1.315 6.029 1.00 90.62 222 ILE A C 1
ATOM 1786 O O . ILE A 1 222 ? 9.596 1.721 7.006 1.00 90.62 222 ILE A O 1
ATOM 1790 N N . GLY A 1 223 ? 9.347 1.574 4.775 1.00 88.62 223 GLY A N 1
ATOM 1791 C CA . GLY A 1 223 ? 10.543 2.351 4.445 1.00 88.62 223 GLY A CA 1
ATOM 1792 C C . GLY A 1 223 ? 10.522 3.775 5.007 1.00 88.62 223 GLY A C 1
ATOM 1793 O O . GLY A 1 223 ? 11.570 4.323 5.353 1.00 88.62 223 GLY A O 1
ATOM 1794 N N . SER A 1 224 ? 9.337 4.370 5.169 1.00 87.56 224 SER A N 1
ATOM 1795 C CA . SER A 1 224 ? 9.188 5.697 5.772 1.00 87.56 224 SER A CA 1
ATOM 1796 C C . SER A 1 224 ? 9.488 5.710 7.277 1.00 87.56 224 SER A C 1
ATOM 1798 O O . SER A 1 224 ? 10.019 6.703 7.778 1.00 87.56 224 SER A O 1
ATOM 1800 N N . VAL A 1 225 ? 9.208 4.601 7.976 1.00 87.25 225 VAL A N 1
ATOM 1801 C CA . VAL A 1 225 ? 9.407 4.446 9.425 1.00 87.25 225 VAL A CA 1
ATOM 1802 C C . VAL A 1 225 ? 10.878 4.193 9.753 1.00 87.25 225 VAL A C 1
ATOM 1804 O O . VAL A 1 225 ? 11.414 4.791 10.685 1.00 87.25 225 VAL A O 1
ATOM 1807 N N . TYR A 1 226 ? 11.555 3.342 8.974 1.00 90.56 226 TYR A N 1
ATOM 1808 C CA . TYR A 1 226 ? 12.986 3.085 9.131 1.00 90.56 226 TYR A CA 1
ATOM 1809 C C . TYR A 1 226 ? 13.711 3.115 7.782 1.00 90.56 226 TYR A C 1
ATOM 1811 O O . TYR A 1 226 ? 13.930 2.096 7.135 1.00 90.56 226 TYR A O 1
ATOM 1819 N N . ARG A 1 227 ? 14.141 4.313 7.373 1.00 90.06 227 ARG A N 1
ATOM 1820 C CA . ARG A 1 227 ? 14.767 4.554 6.058 1.00 90.06 227 ARG A CA 1
ATOM 1821 C C . ARG A 1 227 ? 16.084 3.815 5.830 1.00 90.06 227 ARG A C 1
ATOM 1823 O O . ARG A 1 227 ? 16.426 3.545 4.691 1.00 90.06 227 ARG A O 1
ATOM 1830 N N . ALA A 1 228 ? 16.826 3.514 6.895 1.00 92.06 228 ALA A N 1
ATOM 1831 C CA . ALA A 1 228 ? 18.102 2.802 6.806 1.00 92.06 228 ALA A CA 1
ATOM 1832 C C . ALA A 1 228 ? 17.951 1.278 6.970 1.00 92.06 228 ALA A C 1
ATOM 1834 O O . ALA A 1 228 ? 18.953 0.577 7.120 1.00 92.06 228 ALA A O 1
ATOM 1835 N N . GLN A 1 229 ? 16.714 0.765 6.990 1.00 91.00 229 GLN A N 1
ATOM 1836 C CA . GLN A 1 229 ? 16.466 -0.669 7.076 1.00 91.00 229 GLN A CA 1
ATOM 1837 C C . GLN A 1 229 ? 17.089 -1.399 5.880 1.00 91.00 229 GLN A C 1
ATOM 1839 O O . GLN A 1 229 ? 17.061 -0.905 4.751 1.00 91.00 229 GLN A O 1
ATOM 1844 N N . ARG A 1 230 ? 17.634 -2.589 6.144 1.00 90.81 230 ARG A N 1
ATOM 1845 C CA . ARG A 1 230 ? 18.145 -3.507 5.125 1.00 90.81 230 ARG A CA 1
ATOM 1846 C C . ARG A 1 230 ? 17.306 -4.772 5.180 1.00 90.81 230 ARG A C 1
ATOM 1848 O O . ARG A 1 230 ? 17.350 -5.481 6.184 1.00 90.81 230 ARG A O 1
ATOM 1855 N N . GLY A 1 231 ? 16.553 -5.033 4.122 1.00 90.69 231 GLY A N 1
ATOM 1856 C CA . GLY A 1 231 ? 15.583 -6.116 4.085 1.00 90.69 231 GLY A CA 1
ATOM 1857 C C . GLY A 1 231 ? 14.340 -5.776 3.276 1.00 90.69 231 GLY A C 1
ATOM 1858 O O . GLY A 1 231 ? 14.210 -4.704 2.677 1.00 90.69 231 GLY A O 1
ATOM 1859 N N . GLU A 1 232 ? 13.433 -6.736 3.269 1.00 92.88 232 GLU A N 1
ATOM 1860 C CA . GLU A 1 232 ? 12.150 -6.681 2.591 1.00 92.88 232 GLU A CA 1
ATOM 1861 C C . GLU A 1 232 ? 11.079 -7.301 3.486 1.00 92.88 232 GLU A C 1
ATOM 1863 O O . GLU A 1 232 ? 11.361 -8.101 4.384 1.00 92.88 232 GLU A O 1
ATOM 1868 N N . THR A 1 233 ? 9.835 -6.907 3.257 1.00 94.19 233 THR A N 1
ATOM 1869 C CA . THR A 1 233 ? 8.691 -7.543 3.900 1.00 94.19 233 THR A CA 1
ATOM 1870 C C . THR A 1 233 ? 8.378 -8.818 3.137 1.00 94.19 233 THR A C 1
ATOM 1872 O O . THR A 1 233 ? 8.082 -8.754 1.957 1.00 94.19 233 THR A O 1
ATOM 1875 N N . CYS A 1 234 ? 8.443 -9.977 3.790 1.00 91.81 234 CYS A N 1
ATOM 1876 C CA . CYS A 1 234 ? 8.096 -11.253 3.146 1.00 91.81 234 CYS A CA 1
ATOM 1877 C C . CYS A 1 234 ? 6.682 -11.729 3.495 1.00 91.81 234 CYS A C 1
ATOM 1879 O O . CYS A 1 234 ? 6.172 -12.669 2.890 1.00 91.81 234 CYS A O 1
ATOM 1881 N N . LEU A 1 235 ? 6.070 -11.118 4.510 1.00 92.19 235 LEU A N 1
ATOM 1882 C CA . LEU A 1 235 ? 4.759 -11.479 5.018 1.00 92.19 235 LEU A CA 1
ATOM 1883 C C . LEU A 1 235 ? 4.016 -10.207 5.407 1.00 92.19 235 LEU A C 1
ATOM 1885 O O . LEU A 1 235 ? 4.519 -9.431 6.220 1.00 92.19 235 LEU A O 1
ATOM 1889 N N . LEU A 1 236 ? 2.841 -10.011 4.823 1.00 94.38 236 LEU A N 1
ATOM 1890 C CA . LEU A 1 236 ? 1.986 -8.861 5.072 1.00 94.38 236 LEU A CA 1
ATOM 1891 C C . LEU A 1 236 ? 0.544 -9.339 5.211 1.00 94.38 236 LEU A C 1
ATOM 1893 O O . LEU A 1 236 ? 0.047 -10.114 4.394 1.00 94.38 236 LEU A O 1
ATOM 1897 N N . GLU A 1 237 ? -0.121 -8.887 6.264 1.00 93.62 237 GLU A N 1
ATOM 1898 C CA . GLU A 1 237 ? -1.516 -9.203 6.503 1.00 93.62 237 GLU A CA 1
ATOM 1899 C C . GLU A 1 237 ? -2.454 -8.370 5.618 1.00 93.62 237 GLU A C 1
ATOM 1901 O O . GLU A 1 237 ? -2.362 -7.149 5.532 1.00 93.62 237 GLU A O 1
ATOM 1906 N N . ILE A 1 238 ? -3.406 -9.049 4.987 1.00 96.19 238 ILE A N 1
ATOM 1907 C CA . ILE A 1 238 ? -4.517 -8.435 4.254 1.00 96.19 238 ILE A CA 1
ATOM 1908 C C . ILE A 1 238 ? -5.674 -8.199 5.221 1.00 96.19 238 ILE A C 1
ATOM 1910 O O . ILE A 1 238 ? -6.085 -9.128 5.915 1.00 96.19 238 ILE A O 1
ATOM 1914 N N . VAL A 1 239 ? -6.220 -6.987 5.285 1.00 92.06 239 VAL A N 1
ATOM 1915 C CA . VAL A 1 239 ? -7.334 -6.663 6.190 1.00 92.06 239 VAL A CA 1
ATOM 1916 C C . VAL A 1 239 ? -8.663 -7.067 5.533 1.00 92.06 239 VAL A C 1
ATOM 1918 O O . VAL A 1 239 ? -9.073 -6.413 4.576 1.00 92.06 239 VAL A O 1
ATOM 1921 N N . PRO A 1 240 ? -9.383 -8.100 6.019 1.00 90.88 240 PRO A N 1
ATOM 1922 C CA . PRO A 1 240 ? -10.636 -8.528 5.395 1.00 90.88 240 PRO A CA 1
ATOM 1923 C C . PRO A 1 240 ? -11.702 -7.426 5.465 1.00 90.88 240 PRO A C 1
ATOM 1925 O O . PRO A 1 240 ? -11.754 -6.749 6.494 1.00 90.88 240 PRO A O 1
ATOM 1928 N N . PRO A 1 241 ? -12.555 -7.245 4.438 1.00 93.69 241 PRO A N 1
ATOM 1929 C CA . PRO A 1 241 ? -12.694 -8.115 3.271 1.00 93.69 241 PRO A CA 1
ATOM 1930 C C . PRO A 1 241 ? -11.809 -7.754 2.063 1.00 93.69 241 PRO A C 1
ATOM 1932 O O . PRO A 1 241 ? -12.060 -8.296 0.995 1.00 93.69 241 PRO A O 1
ATOM 1935 N N . GLN A 1 242 ? -10.788 -6.892 2.185 1.00 97.31 242 GLN A N 1
ATOM 1936 C CA . GLN A 1 242 ? -9.872 -6.598 1.066 1.00 97.31 242 GLN A CA 1
ATOM 1937 C C . GLN A 1 242 ? -9.207 -7.874 0.539 1.00 97.31 242 GLN A C 1
ATOM 1939 O O . GLN A 1 242 ? -8.973 -8.815 1.300 1.00 97.31 242 GLN A O 1
ATOM 1944 N N . VAL A 1 243 ? -8.874 -7.885 -0.753 1.00 97.94 243 VAL A N 1
ATOM 1945 C CA . VAL A 1 243 ? -8.167 -9.011 -1.389 1.00 97.94 243 VAL A CA 1
ATOM 1946 C C . VAL A 1 243 ? -6.664 -8.787 -1.521 1.00 97.94 243 VAL A C 1
ATOM 1948 O O . VAL A 1 243 ? -5.940 -9.747 -1.766 1.00 97.94 243 VAL A O 1
ATOM 1951 N N . CYS A 1 244 ? -6.187 -7.551 -1.351 1.00 98.00 244 CYS A N 1
ATOM 1952 C CA . CYS A 1 244 ? -4.791 -7.184 -1.564 1.00 98.00 244 CYS A CA 1
ATOM 1953 C C . CYS A 1 244 ? -4.270 -6.214 -0.491 1.00 98.00 244 CYS A C 1
ATOM 1955 O O . CYS A 1 244 ? -4.999 -5.360 0.020 1.00 98.00 244 CYS A O 1
ATOM 1957 N N . ALA A 1 245 ? -2.981 -6.325 -0.173 1.00 98.12 245 ALA A N 1
ATOM 1958 C CA . ALA A 1 245 ? -2.221 -5.357 0.606 1.00 98.12 245 ALA A CA 1
ATOM 1959 C C . ALA A 1 245 ? -0.805 -5.216 0.028 1.00 98.12 245 ALA A C 1
ATOM 1961 O O . ALA A 1 245 ? -0.223 -6.192 -0.441 1.00 98.12 245 ALA A O 1
ATOM 1962 N N . ILE A 1 246 ? -0.236 -4.011 0.068 1.00 98.44 246 ILE A N 1
ATOM 1963 C CA . ILE A 1 246 ? 1.106 -3.730 -0.454 1.00 98.44 246 ILE A CA 1
ATOM 1964 C C . ILE A 1 246 ? 1.963 -3.103 0.640 1.00 98.44 246 ILE A C 1
ATOM 1966 O O . ILE A 1 246 ? 1.558 -2.124 1.264 1.00 98.44 246 ILE A O 1
ATOM 1970 N N . ALA A 1 247 ? 3.167 -3.629 0.860 1.00 97.81 247 ALA A N 1
ATOM 1971 C CA . ALA A 1 247 ? 4.159 -3.001 1.726 1.00 97.81 247 ALA A CA 1
ATOM 1972 C C . ALA A 1 247 ? 5.316 -2.435 0.905 1.00 97.81 247 ALA A C 1
ATOM 1974 O O . ALA A 1 247 ? 5.953 -3.163 0.151 1.00 97.81 247 ALA A O 1
ATOM 1975 N N . VAL A 1 248 ? 5.609 -1.149 1.091 1.00 97.62 248 VAL A N 1
ATOM 1976 C CA . VAL A 1 248 ? 6.719 -0.443 0.440 1.00 97.62 248 VAL A CA 1
ATOM 1977 C C . VAL A 1 248 ? 7.911 -0.390 1.396 1.00 97.62 248 VAL A C 1
ATOM 1979 O O . VAL A 1 248 ? 7.823 0.158 2.503 1.00 97.62 248 VAL A O 1
ATOM 1982 N N . GLY A 1 249 ? 9.028 -0.980 0.975 1.00 96.62 249 GLY A N 1
ATOM 1983 C CA . GLY A 1 249 ? 10.292 -0.980 1.702 1.00 96.62 249 GLY A CA 1
ATOM 1984 C C . GLY A 1 249 ? 11.102 0.305 1.520 1.00 96.62 249 GLY A C 1
ATOM 1985 O O . GLY A 1 249 ? 10.717 1.231 0.810 1.00 96.62 249 GLY A O 1
ATOM 1986 N N . ALA A 1 250 ? 12.255 0.369 2.186 1.00 96.38 250 ALA A N 1
ATOM 1987 C CA . ALA A 1 250 ? 13.225 1.439 1.940 1.00 96.38 250 ALA A CA 1
ATOM 1988 C C . ALA A 1 250 ? 14.038 1.175 0.666 1.00 96.38 250 ALA A C 1
ATOM 1990 O O . ALA A 1 250 ? 14.360 0.022 0.367 1.00 96.38 250 ALA A O 1
ATOM 1991 N N . VAL A 1 251 ? 14.423 2.256 -0.017 1.00 97.12 251 VAL A N 1
ATOM 1992 C CA . VAL A 1 251 ? 15.402 2.233 -1.112 1.00 97.12 251 VAL A CA 1
ATOM 1993 C C . VAL A 1 251 ? 16.753 1.767 -0.569 1.00 97.12 251 VAL A C 1
ATOM 1995 O O . VAL A 1 251 ? 17.229 2.278 0.445 1.00 97.12 251 VAL A O 1
ATOM 1998 N N . GLN A 1 252 ? 17.359 0.791 -1.236 1.00 96.75 252 GLN A N 1
ATOM 1999 C CA . GLN A 1 252 ? 18.587 0.126 -0.811 1.00 96.75 252 GLN A CA 1
ATOM 2000 C C . GLN A 1 252 ? 19.559 -0.005 -1.980 1.00 96.75 252 GLN A C 1
ATOM 2002 O O . GLN A 1 252 ? 19.162 -0.425 -3.063 1.00 96.75 252 GLN A O 1
ATOM 2007 N N . ASP A 1 253 ? 20.841 0.263 -1.745 1.00 96.81 253 ASP A N 1
ATOM 2008 C CA . ASP A 1 253 ? 21.878 -0.033 -2.732 1.00 96.81 253 ASP A CA 1
ATOM 2009 C C . ASP A 1 253 ? 22.137 -1.550 -2.774 1.00 96.81 253 ASP A C 1
ATOM 2011 O O . ASP A 1 253 ? 22.452 -2.172 -1.749 1.00 96.81 253 ASP A O 1
ATOM 2015 N N . LYS A 1 254 ? 22.000 -2.156 -3.957 1.00 95.62 254 LYS A N 1
ATOM 2016 C CA . LYS A 1 254 ? 22.220 -3.587 -4.206 1.00 95.62 254 LYS A CA 1
ATOM 2017 C C . LYS A 1 254 ? 23.115 -3.806 -5.435 1.00 95.62 254 LYS A C 1
ATOM 2019 O O . LYS A 1 254 ? 23.027 -3.044 -6.397 1.00 95.62 254 LYS A O 1
ATOM 2024 N N . PRO A 1 255 ? 23.969 -4.848 -5.436 1.00 96.56 255 PRO A N 1
ATOM 2025 C CA . PRO A 1 255 ? 24.634 -5.292 -6.654 1.00 96.56 255 PRO A CA 1
ATOM 2026 C C . PRO A 1 255 ? 23.610 -5.989 -7.560 1.00 96.56 255 PRO A C 1
ATOM 2028 O O . PRO A 1 255 ? 23.020 -6.995 -7.167 1.00 96.56 255 PRO A O 1
ATOM 2031 N N . VAL A 1 256 ? 23.406 -5.465 -8.766 1.00 94.06 256 VAL A N 1
ATOM 2032 C CA . VAL A 1 256 ? 22.467 -6.005 -9.760 1.00 94.06 256 VAL A CA 1
ATOM 2033 C C . VAL A 1 256 ? 23.213 -6.280 -11.062 1.00 94.06 256 VAL A C 1
ATOM 2035 O O . VAL A 1 256 ? 24.170 -5.584 -11.403 1.00 94.06 256 VAL A O 1
ATOM 2038 N N . VAL A 1 257 ? 22.791 -7.317 -11.784 1.00 94.06 257 VAL A N 1
ATOM 2039 C CA . VAL A 1 257 ? 23.315 -7.614 -13.120 1.00 94.06 257 VAL A CA 1
ATOM 2040 C C . VAL A 1 257 ? 22.621 -6.712 -14.137 1.00 94.06 257 VAL A C 1
ATOM 2042 O O . VAL A 1 257 ? 21.408 -6.806 -14.308 1.00 94.06 257 VAL A O 1
ATOM 2045 N N . VAL A 1 258 ? 23.392 -5.884 -14.837 1.00 89.94 258 VAL A N 1
ATOM 2046 C CA . VAL A 1 258 ? 22.916 -5.022 -15.927 1.00 89.94 258 VAL A CA 1
ATOM 2047 C C . VAL A 1 258 ? 23.553 -5.432 -17.250 1.00 89.94 258 VAL A C 1
ATOM 2049 O O . VAL A 1 258 ? 24.569 -6.128 -17.274 1.00 89.94 258 VAL A O 1
ATOM 2052 N N . VAL A 1 259 ? 22.929 -5.034 -18.356 1.00 88.19 259 VAL A N 1
ATOM 2053 C CA . VAL A 1 259 ? 23.453 -5.253 -19.708 1.00 88.19 259 VAL A CA 1
ATOM 2054 C C . VAL A 1 259 ? 24.000 -3.928 -20.227 1.00 88.19 259 VAL A C 1
ATOM 2056 O O . VAL A 1 259 ? 23.261 -2.946 -20.282 1.00 88.19 259 VAL A O 1
ATOM 2059 N N . ASN A 1 260 ? 25.285 -3.890 -20.575 1.00 85.25 260 ASN A N 1
ATOM 2060 C CA . ASN A 1 260 ? 25.940 -2.681 -21.074 1.00 85.25 260 ASN A CA 1
ATOM 2061 C C . ASN A 1 260 ? 25.600 -2.403 -22.555 1.00 85.25 260 ASN A C 1
ATOM 2063 O O . ASN A 1 260 ? 24.933 -3.194 -23.226 1.00 85.25 260 ASN A O 1
ATOM 2067 N N . GLU A 1 261 ? 26.100 -1.289 -23.101 1.00 81.12 261 GLU A N 1
ATOM 2068 C CA . GLU A 1 261 ? 25.867 -0.912 -24.506 1.00 81.12 261 GLU A CA 1
ATOM 2069 C C . GLU A 1 261 ? 26.448 -1.910 -25.520 1.00 81.12 261 GLU A C 1
ATOM 2071 O O . GLU A 1 261 ? 26.023 -1.915 -26.674 1.00 81.12 261 GLU A O 1
ATOM 2076 N N . ALA A 1 262 ? 27.390 -2.768 -25.119 1.00 86.00 262 ALA A N 1
ATOM 2077 C CA . ALA A 1 262 ? 27.924 -3.852 -25.942 1.00 86.00 262 ALA A CA 1
ATOM 2078 C C . ALA A 1 262 ? 27.056 -5.129 -25.888 1.00 86.00 262 ALA A C 1
ATOM 2080 O O . ALA A 1 262 ? 27.238 -6.023 -26.713 1.00 86.00 262 ALA A O 1
ATOM 2081 N N . GLY A 1 263 ? 26.060 -5.199 -24.996 1.00 85.12 263 GLY A N 1
ATOM 2082 C CA . GLY A 1 263 ? 25.221 -6.383 -24.776 1.00 85.12 263 GLY A CA 1
ATOM 2083 C C . GLY A 1 263 ? 25.805 -7.379 -23.766 1.00 85.12 263 GLY A C 1
ATOM 2084 O O . GLY A 1 263 ? 25.318 -8.506 -23.650 1.00 85.12 263 GLY A O 1
ATOM 2085 N N . GLU A 1 264 ? 26.852 -6.992 -23.041 1.00 89.94 264 GLU A N 1
ATOM 2086 C CA . GLU A 1 264 ? 27.537 -7.832 -22.062 1.00 89.94 264 GLU A CA 1
ATOM 2087 C C . GLU A 1 264 ? 26.943 -7.631 -20.664 1.00 89.94 264 GLU A C 1
ATOM 2089 O O . GLU A 1 264 ? 26.472 -6.547 -20.320 1.00 89.94 264 GLU A O 1
ATOM 2094 N N . LYS A 1 265 ? 26.959 -8.692 -19.849 1.00 93.50 265 LYS A N 1
ATOM 2095 C CA . LYS A 1 265 ? 26.477 -8.641 -18.465 1.00 93.50 265 LYS A CA 1
ATOM 2096 C C . LYS A 1 265 ? 27.579 -8.133 -17.542 1.00 93.50 265 LYS A C 1
ATOM 2098 O O . LYS A 1 265 ? 28.645 -8.741 -17.484 1.00 93.50 265 LYS A O 1
ATOM 2103 N N . GLU A 1 266 ? 27.276 -7.114 -16.753 1.00 94.69 266 GLU A N 1
ATOM 2104 C CA . GLU A 1 266 ? 28.155 -6.587 -15.709 1.00 94.69 266 GLU A CA 1
ATOM 2105 C C . GLU A 1 266 ? 27.403 -6.420 -14.385 1.00 94.69 266 GLU A C 1
ATOM 2107 O O . GLU A 1 266 ? 26.173 -6.392 -14.349 1.00 94.69 266 GLU A O 1
ATOM 2112 N N . ILE A 1 267 ? 28.143 -6.341 -13.278 1.00 96.50 267 ILE A N 1
ATOM 2113 C CA . ILE A 1 267 ? 27.571 -6.028 -11.966 1.00 96.50 267 ILE A CA 1
ATOM 2114 C C . ILE A 1 267 ? 27.665 -4.519 -11.764 1.00 96.50 267 ILE A C 1
ATOM 2116 O O . ILE A 1 267 ? 28.763 -3.967 -11.774 1.00 96.50 267 ILE A O 1
ATOM 2120 N N . ALA A 1 268 ? 26.529 -3.875 -11.514 1.00 94.56 268 ALA A N 1
ATOM 2121 C CA . ALA A 1 268 ? 26.449 -2.465 -11.157 1.00 94.56 268 ALA A CA 1
ATOM 2122 C C . ALA A 1 268 ? 25.806 -2.291 -9.777 1.00 94.56 268 ALA A C 1
ATOM 2124 O O . ALA A 1 268 ? 24.989 -3.107 -9.343 1.00 94.56 268 ALA A O 1
ATOM 2125 N N . ILE A 1 269 ? 26.168 -1.212 -9.083 1.00 96.75 269 ILE A N 1
ATOM 2126 C CA . ILE A 1 269 ? 25.456 -0.783 -7.877 1.00 96.75 269 ILE A CA 1
ATOM 2127 C C . ILE A 1 269 ? 24.199 -0.051 -8.339 1.00 96.75 269 ILE A C 1
ATOM 2129 O O . ILE A 1 269 ? 24.294 0.942 -9.059 1.00 96.75 269 ILE A O 1
ATOM 2133 N N . ARG A 1 270 ? 23.036 -0.553 -7.934 1.00 96.75 270 ARG A N 1
ATOM 2134 C CA . ARG A 1 270 ? 21.727 0.009 -8.272 1.00 96.75 270 ARG A CA 1
ATOM 2135 C C . ARG A 1 270 ? 20.912 0.253 -7.016 1.00 96.75 270 ARG A C 1
ATOM 2137 O O . ARG A 1 270 ? 21.111 -0.414 -6.001 1.00 96.75 270 ARG A O 1
ATOM 2144 N N . GLN A 1 271 ? 19.996 1.208 -7.092 1.00 97.12 271 GLN A N 1
ATOM 2145 C CA . GLN A 1 271 ? 19.027 1.460 -6.036 1.00 97.12 271 GLN A CA 1
ATOM 2146 C C . GLN A 1 271 ? 17.812 0.564 -6.266 1.00 97.12 271 GLN A C 1
ATOM 2148 O O . GLN A 1 271 ? 17.175 0.651 -7.306 1.00 97.12 271 GLN A O 1
ATOM 2153 N N . VAL A 1 272 ? 17.480 -0.287 -5.300 1.00 97.31 272 VAL A N 1
ATOM 2154 C CA . VAL A 1 272 ? 16.342 -1.214 -5.357 1.00 97.31 272 VAL A CA 1
ATOM 2155 C C . VAL A 1 272 ? 15.371 -0.881 -4.234 1.00 97.31 272 VAL A C 1
ATOM 2157 O O . VAL A 1 272 ? 15.784 -0.681 -3.089 1.00 97.31 272 VAL A O 1
ATOM 2160 N N . MET A 1 273 ? 14.077 -0.836 -4.541 1.00 97.50 273 MET A N 1
ATOM 2161 C CA . MET A 1 273 ? 13.029 -0.611 -3.546 1.00 97.50 273 MET A CA 1
ATOM 2162 C C . MET A 1 273 ? 12.098 -1.822 -3.498 1.00 97.50 273 MET A C 1
ATOM 2164 O O . MET A 1 273 ? 11.253 -1.941 -4.374 1.00 97.50 273 MET A O 1
ATOM 2168 N N . PRO A 1 274 ? 12.219 -2.717 -2.504 1.00 97.31 274 PRO A N 1
ATOM 2169 C CA . PRO A 1 274 ? 11.379 -3.905 -2.439 1.00 97.31 274 PRO A CA 1
ATOM 2170 C C . PRO A 1 274 ? 9.934 -3.547 -2.077 1.00 97.31 274 PRO A C 1
ATOM 2172 O O . PRO A 1 274 ? 9.684 -2.768 -1.150 1.00 97.31 274 PRO A O 1
ATOM 2175 N N . LEU A 1 275 ? 8.988 -4.151 -2.790 1.00 98.00 275 LEU A N 1
ATOM 2176 C CA . LEU A 1 275 ? 7.556 -4.112 -2.528 1.00 98.00 275 LEU A CA 1
ATOM 2177 C C . LEU A 1 275 ? 7.065 -5.532 -2.232 1.00 98.00 275 LEU A C 1
ATOM 2179 O O . LEU A 1 275 ? 7.247 -6.435 -3.043 1.00 98.00 275 LEU A O 1
ATOM 2183 N N . CYS A 1 276 ? 6.396 -5.726 -1.099 1.00 98.12 276 CYS A N 1
ATOM 2184 C CA . CYS A 1 276 ? 5.652 -6.957 -0.838 1.00 98.12 276 CYS A CA 1
ATOM 2185 C C . CYS A 1 276 ? 4.223 -6.784 -1.336 1.00 98.12 276 CYS A C 1
ATOM 2187 O O . CYS A 1 276 ? 3.519 -5.905 -0.841 1.00 98.12 276 CYS A O 1
ATOM 2189 N N . ILE A 1 277 ? 3.797 -7.616 -2.278 1.00 98.31 277 ILE A N 1
ATOM 2190 C CA . ILE A 1 277 ? 2.418 -7.690 -2.758 1.00 98.31 277 ILE A CA 1
ATOM 2191 C C . ILE A 1 277 ? 1.793 -8.919 -2.105 1.00 98.31 277 ILE A C 1
ATOM 2193 O O . ILE A 1 277 ? 2.140 -10.050 -2.444 1.00 98.31 277 ILE A O 1
ATOM 2197 N N . ALA A 1 278 ? 0.906 -8.698 -1.140 1.00 98.25 278 ALA A N 1
ATOM 2198 C CA . ALA A 1 278 ? 0.135 -9.750 -0.497 1.00 98.25 278 ALA A CA 1
ATOM 2199 C C . ALA A 1 278 ? -1.260 -9.819 -1.106 1.00 98.25 278 ALA A C 1
ATOM 2201 O O . ALA A 1 278 ? -1.951 -8.804 -1.166 1.00 98.25 278 ALA A O 1
ATOM 2202 N N . PHE A 1 279 ? -1.696 -11.013 -1.494 1.00 98.19 279 PHE A N 1
ATOM 2203 C CA . PHE A 1 279 ? -3.032 -11.236 -2.033 1.00 98.19 279 PHE A CA 1
ATOM 2204 C C . PHE A 1 279 ? -3.707 -12.477 -1.443 1.00 98.19 279 PHE A C 1
ATOM 2206 O O . PHE A 1 279 ? -3.058 -13.427 -0.997 1.00 98.19 279 PHE A O 1
ATOM 2213 N N . ASP A 1 280 ? -5.036 -12.434 -1.383 1.00 98.06 280 ASP A N 1
ATOM 2214 C CA . ASP A 1 280 ? -5.875 -13.527 -0.908 1.00 98.06 280 ASP A CA 1
ATOM 2215 C C . ASP A 1 280 ? -5.982 -14.582 -2.008 1.00 98.06 280 ASP A C 1
ATOM 2217 O O . ASP A 1 280 ? -6.587 -14.331 -3.052 1.00 98.06 280 ASP A O 1
ATOM 2221 N N . HIS A 1 281 ? -5.441 -15.781 -1.768 1.00 97.00 281 HIS A N 1
ATOM 2222 C CA . HIS A 1 281 ? -5.398 -16.823 -2.796 1.00 97.00 281 HIS A CA 1
ATOM 2223 C C . HIS A 1 281 ? -6.784 -17.365 -3.198 1.00 97.00 281 HIS A C 1
ATOM 2225 O O . HIS A 1 281 ? -6.904 -18.138 -4.146 1.00 97.00 281 HIS A O 1
ATOM 2231 N N . ARG A 1 282 ? -7.853 -16.995 -2.479 1.00 96.69 282 ARG A N 1
ATOM 2232 C CA . ARG A 1 282 ? -9.235 -17.297 -2.887 1.00 96.69 282 ARG A CA 1
ATOM 2233 C C . ARG A 1 282 ? -9.722 -16.370 -3.996 1.00 96.69 282 ARG A C 1
ATOM 2235 O O . ARG A 1 282 ? -10.618 -16.766 -4.732 1.00 96.69 282 ARG A O 1
ATOM 2242 N N . ALA A 1 283 ? -9.188 -15.150 -4.052 1.00 96.75 283 ALA A N 1
ATOM 2243 C CA . ALA A 1 283 ? -9.572 -14.125 -5.015 1.00 96.75 283 ALA A CA 1
ATOM 2244 C C . ALA A 1 283 ? -8.600 -14.039 -6.192 1.00 96.75 283 ALA A C 1
ATOM 2246 O O . ALA A 1 283 ? -9.032 -13.835 -7.319 1.00 96.75 283 ALA A O 1
ATOM 2247 N N . LEU A 1 284 ? -7.302 -14.178 -5.919 1.00 97.25 284 LEU A N 1
ATOM 2248 C CA . LEU A 1 284 ? -6.232 -13.900 -6.869 1.00 97.25 284 LEU A CA 1
ATOM 2249 C C . LEU A 1 284 ? -5.242 -15.066 -6.931 1.00 97.25 284 LEU A C 1
ATOM 2251 O O . LEU A 1 284 ? -4.998 -15.760 -5.940 1.00 97.25 284 LEU A O 1
ATOM 2255 N N . ASP A 1 285 ? -4.627 -15.245 -8.093 1.00 96.44 285 ASP A N 1
ATOM 2256 C CA . ASP A 1 285 ? -3.410 -16.030 -8.262 1.00 96.44 285 ASP A CA 1
ATOM 2257 C C . ASP A 1 285 ? -2.297 -15.159 -8.870 1.00 96.44 285 ASP A C 1
ATOM 2259 O O . ASP A 1 285 ? -2.469 -13.957 -9.080 1.00 96.44 285 ASP A O 1
ATOM 2263 N N . PHE A 1 286 ? -1.119 -15.740 -9.114 1.00 96.31 286 PHE A N 1
ATOM 2264 C CA . PHE A 1 286 ? -0.004 -14.966 -9.662 1.00 96.31 286 PHE A CA 1
ATOM 2265 C C . PHE A 1 286 ? -0.279 -14.438 -11.079 1.00 96.31 286 PHE A C 1
ATOM 2267 O O . PHE A 1 286 ? 0.244 -13.388 -11.436 1.00 96.31 286 PHE A O 1
ATOM 2274 N N . GLY A 1 287 ? -1.063 -15.156 -11.888 1.00 96.38 287 GLY A N 1
ATOM 2275 C CA . GLY A 1 287 ? -1.421 -14.739 -13.242 1.00 96.38 287 GLY A CA 1
ATOM 2276 C C . GLY A 1 287 ? -2.286 -13.483 -13.240 1.00 96.38 287 GLY A C 1
ATOM 2277 O O . GLY A 1 287 ? -2.058 -12.598 -14.067 1.00 96.38 287 GLY A O 1
ATOM 2278 N N . GLU A 1 288 ? -3.197 -13.382 -12.271 1.00 94.75 288 GLU A N 1
ATOM 2279 C CA . GLU A 1 288 ? -4.084 -12.226 -12.117 1.00 94.75 288 GLU A CA 1
ATOM 2280 C C . GLU A 1 288 ? -3.309 -10.942 -11.806 1.00 94.75 288 GLU A C 1
ATOM 2282 O O . GLU A 1 288 ? -3.608 -9.926 -12.407 1.00 94.75 288 GLU A O 1
ATOM 2287 N N . ILE A 1 289 ? -2.240 -10.985 -10.995 1.00 97.06 289 ILE A N 1
ATOM 2288 C CA . ILE A 1 289 ? -1.469 -9.774 -10.633 1.00 97.06 289 ILE A CA 1
ATOM 2289 C C . ILE A 1 289 ? -0.441 -9.326 -11.692 1.00 97.06 289 ILE A C 1
ATOM 2291 O O . ILE A 1 289 ? 0.277 -8.338 -11.508 1.00 97.06 289 ILE A O 1
ATOM 2295 N N . VAL A 1 290 ? -0.300 -10.056 -12.805 1.00 98.00 290 VAL A N 1
ATOM 2296 C CA . VAL A 1 290 ? 0.681 -9.731 -13.857 1.00 98.00 290 VAL A CA 1
ATOM 2297 C C . VAL A 1 290 ? 0.458 -8.344 -14.478 1.00 98.00 290 VAL A C 1
ATOM 2299 O O . VAL A 1 290 ? 1.458 -7.652 -14.693 1.00 98.00 290 VAL A O 1
ATOM 2302 N N . PRO A 1 291 ? -0.775 -7.899 -14.803 1.00 98.50 291 PRO A N 1
ATOM 2303 C CA . PRO A 1 291 ? -0.998 -6.569 -15.366 1.00 98.50 291 PRO A CA 1
ATOM 2304 C C . PRO A 1 291 ? -0.554 -5.451 -14.414 1.00 98.50 291 PRO A C 1
ATOM 2306 O O . PRO A 1 291 ? 0.065 -4.489 -14.870 1.00 98.50 291 PRO A O 1
ATOM 2309 N N . PHE A 1 292 ? -0.762 -5.617 -13.101 1.00 98.69 292 PHE A N 1
ATOM 2310 C CA . PHE A 1 292 ? -0.258 -4.694 -12.082 1.00 98.69 292 PHE A CA 1
ATOM 2311 C C . PHE A 1 292 ? 1.271 -4.587 -12.133 1.00 98.69 292 PHE A C 1
ATOM 2313 O O . PHE A 1 292 ? 1.816 -3.490 -12.248 1.00 98.69 292 PHE A O 1
ATOM 2320 N N . ILE A 1 293 ? 1.973 -5.727 -12.102 1.00 98.50 293 ILE A N 1
ATOM 2321 C CA . ILE A 1 293 ? 3.445 -5.761 -12.119 1.00 98.50 293 ILE A CA 1
ATOM 2322 C C . ILE A 1 293 ? 3.987 -5.145 -13.411 1.00 98.50 293 ILE A C 1
ATOM 2324 O O . ILE A 1 293 ? 4.866 -4.291 -13.355 1.00 98.50 293 ILE A O 1
ATOM 2328 N N . LYS A 1 294 ? 3.419 -5.505 -14.569 1.00 98.19 294 LYS A N 1
ATOM 2329 C CA . LYS A 1 294 ? 3.823 -4.934 -15.863 1.00 98.19 294 LYS A CA 1
ATOM 2330 C C . LYS A 1 294 ? 3.658 -3.422 -15.897 1.00 98.19 294 LYS A C 1
ATOM 2332 O O . LYS A 1 294 ? 4.513 -2.729 -16.440 1.00 98.19 294 LYS A O 1
ATOM 2337 N N . ARG A 1 295 ? 2.582 -2.900 -15.305 1.00 98.25 295 ARG A N 1
ATOM 2338 C CA . ARG A 1 295 ? 2.369 -1.456 -15.240 1.00 98.25 295 ARG A CA 1
ATOM 2339 C C . ARG A 1 295 ? 3.429 -0.762 -14.387 1.00 98.25 295 ARG A C 1
ATOM 2341 O O . ARG A 1 295 ? 3.890 0.318 -14.749 1.00 98.25 295 ARG A O 1
ATOM 2348 N N . LEU A 1 296 ? 3.836 -1.376 -13.279 1.00 98.44 296 LEU A N 1
ATOM 2349 C CA . LEU A 1 296 ? 4.953 -0.886 -12.473 1.00 98.44 296 LEU A CA 1
ATOM 2350 C C . LEU A 1 296 ? 6.274 -0.956 -13.253 1.00 98.44 296 LEU A C 1
ATOM 2352 O O . LEU A 1 296 ? 7.005 0.032 -13.259 1.00 98.44 296 LEU A O 1
ATOM 2356 N N . ASP A 1 297 ? 6.543 -2.057 -13.961 1.00 97.56 297 ASP A N 1
ATOM 2357 C CA . ASP A 1 297 ? 7.733 -2.205 -14.810 1.00 97.56 297 ASP A CA 1
ATOM 2358 C C . ASP A 1 297 ? 7.816 -1.091 -15.863 1.00 97.56 297 ASP A C 1
ATOM 2360 O O . ASP A 1 297 ? 8.869 -0.479 -16.030 1.00 97.56 297 ASP A O 1
ATOM 2364 N N . GLU A 1 298 ? 6.705 -0.778 -16.539 1.00 96.38 298 GLU A N 1
ATOM 2365 C CA . GLU A 1 298 ? 6.623 0.333 -17.496 1.00 96.38 298 GLU A CA 1
ATOM 2366 C C . GLU A 1 298 ? 6.976 1.677 -16.849 1.00 96.38 298 GLU A C 1
ATOM 2368 O O . GLU A 1 298 ? 7.750 2.452 -17.410 1.00 96.38 298 GLU A O 1
ATOM 2373 N N . ILE A 1 299 ? 6.426 1.954 -15.663 1.00 96.94 299 ILE A N 1
ATOM 2374 C CA . ILE A 1 299 ? 6.660 3.210 -14.943 1.00 96.94 299 ILE A CA 1
ATOM 2375 C C . ILE A 1 299 ? 8.121 3.319 -14.493 1.00 96.94 299 ILE A C 1
ATOM 2377 O O . ILE A 1 299 ? 8.721 4.379 -14.645 1.00 96.94 299 ILE A O 1
ATOM 2381 N N . PHE A 1 300 ? 8.714 2.253 -13.950 1.00 96.44 300 PHE A N 1
ATOM 2382 C CA . PHE A 1 300 ? 10.107 2.281 -13.494 1.00 96.44 300 PHE A CA 1
ATOM 2383 C C . PHE A 1 300 ? 11.116 2.265 -14.650 1.00 96.44 300 PHE A C 1
ATOM 2385 O O . PHE A 1 300 ? 12.206 2.816 -14.502 1.00 96.44 300 PHE A O 1
ATOM 2392 N N . ALA A 1 301 ? 10.755 1.702 -15.808 1.00 90.62 301 ALA A N 1
ATOM 2393 C CA . ALA A 1 301 ? 11.564 1.776 -17.024 1.00 90.62 301 ALA A CA 1
ATOM 2394 C C . ALA A 1 301 ? 11.526 3.169 -17.685 1.00 90.62 301 ALA A C 1
ATOM 2396 O O . ALA A 1 301 ? 12.523 3.594 -18.274 1.00 90.62 301 ALA A O 1
ATOM 2397 N N . ALA A 1 302 ? 10.400 3.880 -17.566 1.00 92.06 302 ALA A N 1
ATOM 2398 C CA . ALA A 1 302 ? 10.174 5.222 -18.110 1.00 92.06 302 ALA A CA 1
ATOM 2399 C C . ALA A 1 302 ? 9.735 6.218 -17.008 1.00 92.06 302 ALA A C 1
ATOM 2401 O O . ALA A 1 302 ? 8.612 6.739 -17.046 1.00 92.06 302 ALA A O 1
ATOM 2402 N N . PRO A 1 303 ? 10.597 6.491 -16.003 1.00 94.19 303 PRO A N 1
ATOM 2403 C CA . PRO A 1 303 ? 10.237 7.253 -14.806 1.00 94.19 303 PRO A CA 1
ATOM 2404 C C . PRO A 1 303 ? 9.831 8.703 -15.071 1.00 94.19 303 PRO A C 1
ATOM 2406 O O . PRO A 1 303 ? 9.159 9.303 -14.241 1.00 94.19 303 PRO A O 1
ATOM 2409 N N . GLU A 1 304 ? 10.161 9.268 -16.227 1.00 89.12 304 GLU A N 1
ATOM 2410 C CA . GLU A 1 304 ? 9.737 10.600 -16.653 1.00 89.12 304 GLU A CA 1
ATOM 2411 C C . GLU A 1 304 ? 8.210 10.787 -16.672 1.00 89.12 304 GLU A C 1
ATOM 2413 O O . GLU A 1 304 ? 7.707 11.908 -16.558 1.00 89.12 304 GLU A O 1
ATOM 2418 N N . ILE A 1 305 ? 7.450 9.689 -16.778 1.00 91.56 305 ILE A N 1
ATOM 2419 C CA . ILE A 1 305 ? 5.987 9.723 -16.768 1.00 91.56 305 ILE A CA 1
ATOM 2420 C C . ILE A 1 305 ? 5.442 10.391 -15.501 1.00 91.56 305 ILE A C 1
ATOM 2422 O O . ILE A 1 305 ? 4.378 11.008 -15.553 1.00 91.56 305 ILE A O 1
ATOM 2426 N N . ILE A 1 306 ? 6.175 10.337 -14.381 1.00 94.19 306 ILE A N 1
ATOM 2427 C CA . ILE A 1 306 ? 5.734 10.906 -13.102 1.00 94.19 306 I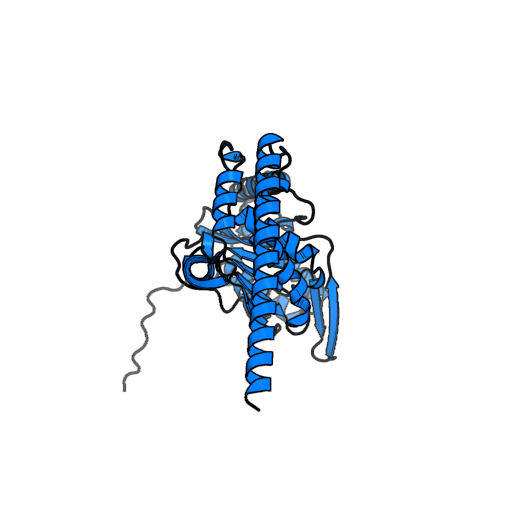LE A CA 1
ATOM 2428 C C . ILE A 1 306 ? 5.491 12.412 -13.175 1.00 94.19 306 ILE A C 1
ATOM 2430 O O . ILE A 1 306 ? 4.643 12.939 -12.456 1.00 94.19 306 ILE A O 1
ATOM 2434 N N . HIS A 1 307 ? 6.206 13.111 -14.056 1.00 91.00 307 HIS A N 1
ATOM 2435 C CA . HIS A 1 307 ? 6.054 14.551 -14.204 1.00 91.00 307 HIS A CA 1
ATOM 2436 C C . HIS A 1 307 ? 4.715 14.914 -14.854 1.00 91.00 307 HIS A C 1
ATOM 2438 O O . HIS A 1 307 ? 4.146 15.964 -14.561 1.00 91.00 307 HIS A O 1
ATOM 2444 N N . THR A 1 308 ? 4.159 14.017 -15.678 1.00 90.31 308 THR A N 1
ATOM 2445 C CA . THR A 1 308 ? 2.836 14.200 -16.306 1.00 90.31 308 THR A CA 1
ATOM 2446 C C . THR A 1 308 ? 1.688 14.145 -15.297 1.00 90.31 308 THR A C 1
ATOM 2448 O O . THR A 1 308 ? 0.559 14.508 -15.617 1.00 90.31 308 THR A O 1
ATOM 2451 N N . TRP A 1 309 ? 1.960 13.712 -14.062 1.00 93.81 309 TRP A N 1
ATOM 2452 C CA . TRP A 1 309 ? 0.972 13.629 -12.991 1.00 93.81 309 TRP A CA 1
ATOM 2453 C C . TRP A 1 309 ? 0.879 14.905 -12.149 1.00 93.81 309 TRP A C 1
ATOM 2455 O O . TRP A 1 309 ? 0.237 14.873 -11.101 1.00 93.81 309 TRP A O 1
ATOM 2465 N N . ARG A 1 310 ? 1.504 16.017 -12.553 1.00 88.62 310 ARG A N 1
ATOM 2466 C CA . ARG A 1 310 ? 1.321 17.336 -11.919 1.00 88.62 310 ARG A CA 1
ATOM 2467 C C . ARG A 1 310 ? 0.395 18.229 -12.742 1.00 88.62 310 ARG A C 1
ATOM 2469 O O . ARG A 1 310 ? 0.394 18.169 -13.967 1.00 88.62 310 ARG A O 1
ATOM 2476 N N . ASN A 1 311 ? -0.340 19.114 -12.070 1.00 74.25 311 ASN A N 1
ATOM 2477 C CA . ASN A 1 311 ? -1.230 20.087 -12.714 1.00 74.25 311 ASN A CA 1
ATOM 2478 C C . ASN A 1 311 ? -0.481 21.255 -13.357 1.00 74.25 311 ASN A C 1
ATOM 2480 O O . ASN A 1 311 ? -0.990 21.879 -14.283 1.00 74.25 311 ASN A O 1
ATOM 2484 N N . THR A 1 312 ? 0.707 21.592 -12.855 1.00 61.53 312 THR A N 1
ATOM 2485 C CA . THR A 1 312 ? 1.454 22.775 -13.309 1.00 61.53 312 THR A CA 1
ATOM 2486 C C . THR A 1 312 ? 2.032 22.638 -14.713 1.00 61.53 312 THR A C 1
ATOM 2488 O O . THR A 1 312 ? 2.582 23.608 -15.226 1.00 61.53 312 THR A O 1
ATOM 2491 N N . GLY A 1 313 ? 1.906 21.462 -15.337 1.00 52.09 313 GLY A N 1
ATOM 2492 C CA . GLY A 1 313 ? 2.668 21.134 -16.528 1.00 52.09 313 GLY A CA 1
ATOM 2493 C C . GLY A 1 313 ? 4.170 21.150 -16.239 1.00 52.09 313 GLY A C 1
ATOM 2494 O O . GLY A 1 313 ? 4.653 21.619 -15.207 1.00 52.09 313 GLY A O 1
ATOM 2495 N N . ILE A 1 314 ? 4.909 20.585 -17.169 1.00 56.03 314 ILE A N 1
ATOM 2496 C CA . ILE A 1 314 ? 6.361 20.693 -17.253 1.00 56.03 314 ILE A CA 1
ATOM 2497 C C . ILE A 1 314 ? 6.615 21.831 -18.249 1.00 56.03 314 ILE A C 1
ATOM 2499 O O . ILE A 1 314 ? 5.793 22.031 -19.150 1.00 56.03 314 ILE A O 1
ATOM 2503 N N . SER A 1 315 ? 7.695 22.606 -18.110 1.00 58.03 315 SER A N 1
ATOM 2504 C CA . SER A 1 315 ? 8.024 23.578 -19.163 1.00 58.03 315 SER A CA 1
ATOM 2505 C C . SER A 1 315 ? 8.173 22.838 -20.501 1.00 58.03 315 SER A C 1
ATOM 2507 O O . SER A 1 315 ? 8.644 21.702 -20.532 1.00 58.03 315 SER A O 1
ATOM 2509 N N . GLU A 1 316 ? 7.757 23.442 -21.618 1.00 55.41 316 GLU A N 1
ATOM 2510 C CA . GLU A 1 316 ? 7.856 22.788 -22.938 1.00 55.41 316 GLU A CA 1
ATOM 2511 C C . GLU A 1 316 ? 9.289 22.328 -23.251 1.00 55.41 316 GLU A C 1
ATOM 2513 O O . GLU A 1 316 ? 9.490 21.290 -23.875 1.00 55.41 316 GLU A O 1
ATOM 2518 N N . GLU A 1 317 ? 10.275 23.067 -22.745 1.00 58.12 317 GLU A N 1
ATOM 2519 C CA . GLU A 1 317 ? 11.703 22.772 -22.842 1.00 58.12 317 GLU A CA 1
ATOM 2520 C C . GLU A 1 317 ? 12.075 21.485 -22.088 1.00 58.12 317 GLU A C 1
ATOM 2522 O O . GLU A 1 317 ? 12.663 20.574 -22.664 1.00 58.12 317 GLU A O 1
ATOM 2527 N N . HIS A 1 318 ? 11.614 21.340 -20.844 1.00 62.84 318 HIS A N 1
ATOM 2528 C CA . HIS A 1 318 ? 11.867 20.153 -20.027 1.00 62.84 318 HIS A CA 1
ATOM 2529 C C . HIS A 1 318 ? 11.067 18.935 -20.542 1.00 62.84 318 HIS A C 1
ATOM 2531 O O . HIS A 1 318 ? 11.549 17.806 -20.493 1.00 62.84 318 HIS A O 1
ATOM 2537 N N . MET A 1 319 ? 9.886 19.140 -21.146 1.00 60.81 319 MET A N 1
ATOM 2538 C CA . MET A 1 319 ? 9.176 18.078 -21.880 1.00 60.81 319 MET A CA 1
ATOM 2539 C C . MET A 1 319 ? 9.913 17.624 -23.132 1.00 60.81 319 MET A C 1
ATOM 2541 O O . MET A 1 319 ? 9.889 16.435 -23.457 1.00 60.81 319 MET A O 1
ATOM 2545 N N . ALA A 1 320 ? 10.521 18.557 -23.863 1.00 66.50 320 ALA A N 1
ATOM 2546 C CA . ALA A 1 320 ? 11.299 18.241 -25.049 1.00 66.50 320 ALA A CA 1
ATOM 2547 C C . ALA A 1 320 ? 12.554 17.440 -24.677 1.00 66.50 320 ALA A C 1
ATOM 2549 O O . ALA A 1 320 ? 12.822 16.426 -25.320 1.00 66.50 320 ALA A O 1
ATOM 2550 N N . GLU A 1 321 ? 13.257 17.827 -23.609 1.00 69.12 321 GLU A N 1
ATOM 2551 C CA . GLU A 1 321 ? 14.393 17.073 -23.062 1.00 69.12 321 GLU A CA 1
ATOM 2552 C C . GLU A 1 321 ? 13.983 15.655 -22.651 1.00 69.12 321 GLU A C 1
ATOM 2554 O O . GLU A 1 321 ? 14.552 14.682 -23.149 1.00 69.12 321 GLU A O 1
ATOM 2559 N N . ILE A 1 322 ? 12.919 15.526 -21.850 1.00 67.19 322 ILE A N 1
ATOM 2560 C CA . ILE A 1 322 ? 12.355 14.232 -21.445 1.00 67.19 322 ILE A CA 1
ATOM 2561 C C . ILE A 1 322 ? 12.020 13.359 -22.662 1.00 67.19 322 ILE A C 1
ATOM 2563 O O . ILE A 1 322 ? 12.328 12.165 -22.690 1.00 67.19 322 ILE A O 1
ATOM 2567 N N . LYS A 1 323 ? 11.370 13.936 -23.680 1.00 69.94 323 LYS A N 1
ATOM 2568 C CA . LYS A 1 323 ? 10.951 13.196 -24.874 1.00 69.94 323 LYS A CA 1
ATOM 2569 C C . LYS A 1 323 ? 12.156 12.694 -25.671 1.00 69.94 323 LYS A C 1
ATOM 2571 O O . LYS A 1 323 ? 12.150 11.543 -26.102 1.00 69.94 323 LYS A O 1
ATOM 2576 N N . VAL A 1 324 ? 13.193 13.518 -25.820 1.00 75.25 324 VAL A N 1
ATOM 2577 C CA . VAL A 1 324 ? 14.448 13.125 -26.476 1.00 75.25 324 VAL A CA 1
ATOM 2578 C C . VAL A 1 324 ? 15.146 12.010 -25.690 1.00 75.25 324 VAL A C 1
ATOM 2580 O O . VAL A 1 324 ? 15.550 11.008 -26.281 1.00 75.25 324 VAL A O 1
ATOM 2583 N N . GLU A 1 325 ? 15.243 12.125 -24.363 1.00 72.56 325 GLU A N 1
ATOM 2584 C CA . GLU A 1 325 ? 15.833 11.086 -23.505 1.00 72.56 325 GLU A CA 1
ATOM 2585 C C . GLU A 1 325 ? 15.042 9.767 -23.558 1.00 72.56 325 GLU A C 1
ATOM 2587 O O . GLU A 1 325 ? 15.625 8.678 -23.504 1.00 72.56 325 GLU A O 1
ATOM 2592 N N . ARG A 1 326 ? 13.712 9.838 -23.682 1.00 68.06 326 ARG A N 1
ATOM 2593 C CA . ARG A 1 326 ? 12.837 8.671 -23.847 1.00 68.06 326 ARG A CA 1
ATOM 2594 C C . ARG A 1 326 ? 13.063 7.973 -25.187 1.00 68.06 326 ARG A C 1
ATOM 2596 O O . ARG A 1 326 ? 13.285 6.765 -25.204 1.00 68.06 326 ARG A O 1
ATOM 2603 N N . GLU A 1 327 ? 13.063 8.716 -26.293 1.00 75.12 327 GLU A N 1
ATOM 2604 C CA . GLU A 1 327 ? 13.306 8.165 -27.636 1.00 75.12 327 GLU A CA 1
ATOM 2605 C C . GLU A 1 327 ? 14.689 7.491 -27.721 1.00 75.12 327 GLU A C 1
ATOM 2607 O O . GLU A 1 327 ? 14.831 6.408 -28.293 1.00 75.12 327 GLU A O 1
ATOM 2612 N N . GLN A 1 328 ? 15.706 8.073 -27.077 1.00 74.31 328 GLN A N 1
ATOM 2613 C CA . GLN A 1 328 ? 17.040 7.474 -26.986 1.00 74.31 328 GLN A CA 1
ATOM 2614 C C . GLN A 1 328 ? 17.056 6.170 -26.173 1.00 74.31 328 GLN A C 1
ATOM 2616 O O . GLN A 1 328 ? 17.734 5.215 -26.564 1.00 74.31 328 GLN A O 1
ATOM 2621 N N . ARG A 1 329 ? 16.319 6.098 -25.056 1.00 71.50 329 ARG A N 1
ATOM 2622 C CA .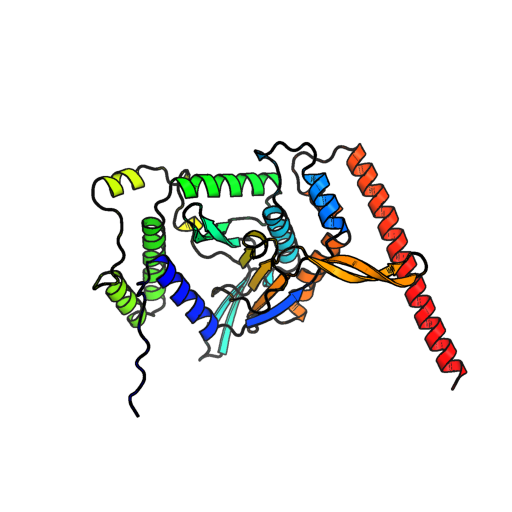 ARG A 1 329 ? 16.219 4.880 -24.232 1.00 71.50 329 ARG A CA 1
ATOM 2623 C C . ARG A 1 329 ? 15.443 3.767 -24.930 1.00 71.50 329 ARG A C 1
ATOM 2625 O O . ARG A 1 329 ? 15.922 2.634 -24.940 1.00 71.50 329 ARG A O 1
ATOM 2632 N N . GLU A 1 330 ? 14.309 4.080 -25.555 1.00 71.56 330 GLU A N 1
ATOM 2633 C CA . GLU A 1 330 ? 13.522 3.115 -26.337 1.00 71.56 330 GLU A CA 1
ATOM 2634 C C . GLU A 1 330 ? 14.359 2.538 -27.494 1.00 71.56 330 GLU A C 1
ATOM 2636 O O . GLU A 1 330 ? 14.413 1.319 -27.675 1.00 71.56 330 GLU A O 1
ATOM 2641 N N . ALA A 1 331 ? 15.115 3.384 -28.206 1.00 73.81 331 ALA A N 1
ATOM 2642 C CA . AL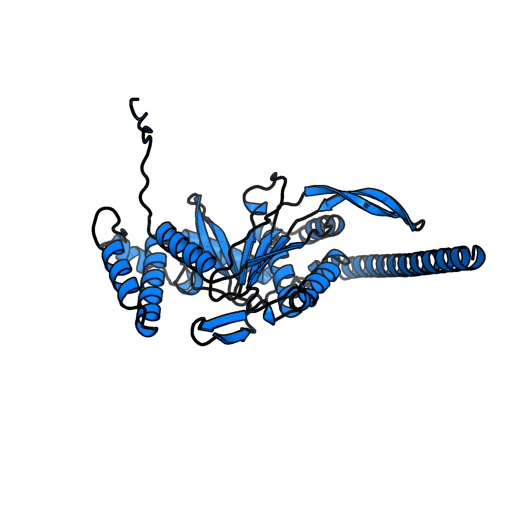A A 1 331 ? 16.029 2.938 -29.257 1.00 73.81 331 ALA A CA 1
ATOM 2643 C C . ALA A 1 331 ? 17.146 2.019 -28.727 1.00 73.81 331 ALA A C 1
ATOM 2645 O O . ALA A 1 331 ? 17.454 0.997 -29.346 1.00 73.81 331 ALA A O 1
ATOM 2646 N N . LYS A 1 332 ? 17.741 2.339 -27.567 1.00 71.75 332 LYS A N 1
ATOM 2647 C CA . LYS A 1 332 ? 18.751 1.481 -26.919 1.00 71.75 332 LYS A CA 1
ATOM 2648 C C . LYS A 1 332 ? 18.165 0.134 -26.482 1.00 71.75 332 LYS A C 1
ATOM 2650 O O . LYS A 1 332 ? 18.815 -0.899 -26.653 1.00 71.75 332 LYS A O 1
ATOM 2655 N N . TYR A 1 333 ? 16.948 0.126 -25.943 1.00 66.50 333 TYR A N 1
ATOM 2656 C CA . TYR A 1 333 ? 16.275 -1.090 -25.489 1.00 66.50 333 TYR A CA 1
ATOM 2657 C C . TYR A 1 333 ? 15.942 -2.042 -26.646 1.00 66.50 333 TYR A C 1
ATOM 2659 O O . TYR A 1 333 ? 16.252 -3.233 -26.566 1.00 66.50 333 TYR A O 1
ATOM 2667 N N . GLU A 1 334 ? 15.391 -1.531 -27.750 1.00 71.44 334 GLU A N 1
ATOM 2668 C CA . GLU A 1 334 ? 15.096 -2.358 -28.926 1.00 71.44 334 GLU A CA 1
ATOM 2669 C C . GLU A 1 334 ? 16.378 -2.886 -29.593 1.00 71.44 334 GLU A C 1
ATOM 2671 O O . GLU A 1 334 ? 16.454 -4.074 -29.912 1.00 71.44 334 GLU A O 1
ATOM 2676 N N . GLN A 1 335 ? 17.450 -2.085 -29.663 1.00 72.19 335 GLN A N 1
ATOM 2677 C CA . GLN A 1 335 ? 18.763 -2.588 -30.095 1.00 72.19 335 GLN A CA 1
ATOM 2678 C C . GLN A 1 335 ? 19.287 -3.721 -29.197 1.00 72.19 335 GLN A C 1
ATOM 2680 O O . GLN A 1 335 ? 19.866 -4.689 -29.694 1.00 72.19 335 GLN A O 1
ATOM 2685 N N . SER A 1 336 ? 19.096 -3.629 -27.877 1.00 67.31 336 SER A N 1
ATOM 2686 C CA . SER A 1 336 ? 19.509 -4.678 -26.934 1.00 67.31 336 SER A CA 1
ATOM 2687 C C . SER A 1 336 ? 18.727 -5.982 -27.147 1.00 67.31 336 SER A C 1
ATOM 2689 O O . SER A 1 336 ? 19.327 -7.057 -27.240 1.00 67.31 336 SER A O 1
ATOM 2691 N N . LYS A 1 337 ? 17.401 -5.900 -27.333 1.00 72.56 337 LYS A N 1
ATOM 2692 C CA . LYS A 1 337 ? 16.555 -7.057 -27.674 1.00 72.56 337 LYS A CA 1
ATOM 2693 C C . LYS A 1 337 ? 16.984 -7.733 -28.972 1.00 72.56 337 LYS A C 1
ATOM 2695 O O . LYS A 1 337 ? 17.067 -8.963 -29.020 1.00 72.56 337 LYS A O 1
ATOM 2700 N N . GLU A 1 338 ? 17.244 -6.954 -30.020 1.00 78.69 338 GLU A N 1
ATOM 2701 C CA . GLU A 1 338 ? 17.694 -7.483 -31.310 1.00 78.69 338 GLU A CA 1
ATOM 2702 C C . GLU A 1 338 ? 19.031 -8.217 -31.175 1.00 78.69 338 GLU A C 1
ATOM 2704 O O . GLU A 1 338 ? 19.177 -9.330 -31.689 1.00 78.69 338 GLU A O 1
ATOM 2709 N N . ARG A 1 339 ? 19.979 -7.657 -30.412 1.00 76.44 339 ARG A N 1
ATOM 2710 C CA . ARG A 1 339 ? 21.268 -8.303 -30.122 1.00 76.44 339 ARG A CA 1
ATOM 2711 C C . ARG A 1 339 ? 21.107 -9.587 -29.318 1.00 76.44 339 ARG A C 1
ATOM 2713 O O . ARG A 1 339 ? 21.746 -10.589 -29.640 1.00 76.44 339 ARG A O 1
ATOM 2720 N N . GLU A 1 340 ? 20.247 -9.603 -28.301 1.00 72.38 340 GLU A N 1
ATOM 2721 C CA . GLU A 1 340 ? 20.010 -10.812 -27.508 1.00 72.38 340 GLU A CA 1
ATOM 2722 C C . GLU A 1 340 ? 19.344 -11.917 -28.340 1.00 72.38 340 GLU A C 1
ATOM 2724 O O . GLU A 1 340 ? 19.720 -13.089 -28.226 1.00 72.38 340 GLU A O 1
ATOM 2729 N N . LYS A 1 341 ? 18.392 -11.553 -29.206 1.00 82.56 341 LYS A N 1
ATOM 2730 C CA . LYS A 1 341 ? 17.776 -12.475 -30.164 1.00 82.56 341 LYS A CA 1
ATOM 2731 C C . LYS A 1 341 ? 18.822 -13.037 -31.129 1.00 82.56 341 LYS A C 1
ATOM 2733 O O . LYS A 1 341 ? 18.931 -14.255 -31.244 1.00 82.56 341 LYS A O 1
ATOM 2738 N N . ALA A 1 342 ? 19.644 -12.177 -31.731 1.00 82.50 342 ALA A N 1
ATOM 2739 C CA . ALA A 1 342 ? 20.719 -12.587 -32.632 1.00 82.50 342 ALA A CA 1
ATOM 2740 C C . ALA A 1 342 ? 21.726 -13.527 -31.947 1.00 82.50 342 ALA A C 1
ATOM 2742 O O . ALA A 1 342 ? 22.125 -14.535 -32.530 1.00 82.50 342 ALA A O 1
ATOM 2743 N N . ARG A 1 343 ? 22.086 -13.258 -30.685 1.00 83.31 343 ARG A N 1
ATOM 2744 C CA . ARG A 1 343 ? 22.949 -14.143 -29.889 1.00 83.31 343 ARG A CA 1
ATOM 2745 C C . ARG A 1 343 ? 22.312 -15.516 -29.669 1.00 83.31 343 ARG A C 1
ATOM 2747 O O . ARG A 1 343 ? 22.967 -16.526 -29.909 1.00 83.31 343 ARG A O 1
ATOM 2754 N N . LYS A 1 344 ? 21.041 -15.568 -29.249 1.00 84.25 344 LYS A N 1
ATOM 2755 C CA . LYS A 1 344 ? 20.307 -16.834 -29.046 1.00 84.25 344 LYS A CA 1
ATOM 2756 C C . LYS A 1 344 ? 20.187 -17.636 -30.344 1.00 84.25 344 LYS A C 1
ATOM 2758 O O . LYS A 1 344 ? 20.300 -18.861 -30.322 1.00 84.25 344 LYS A O 1
ATOM 2763 N N . ASP A 1 345 ? 19.974 -16.960 -31.469 1.00 89.88 345 ASP A N 1
ATOM 2764 C CA . ASP A 1 345 ? 19.905 -17.599 -32.783 1.00 89.88 345 ASP A CA 1
ATOM 2765 C C . ASP A 1 345 ? 21.279 -18.143 -33.216 1.00 89.88 345 ASP A C 1
ATOM 2767 O O . ASP A 1 345 ? 21.364 -19.271 -33.710 1.00 89.88 345 ASP A O 1
ATOM 2771 N N . ALA A 1 346 ? 22.365 -17.410 -32.946 1.00 84.88 346 ALA A N 1
ATOM 2772 C CA . ALA A 1 346 ? 23.735 -17.866 -33.189 1.00 84.88 346 ALA A CA 1
ATOM 2773 C C . ALA A 1 346 ? 24.122 -19.076 -32.317 1.00 84.88 346 ALA A C 1
ATOM 2775 O O . ALA A 1 346 ? 24.711 -20.032 -32.824 1.00 84.88 346 ALA A O 1
ATOM 2776 N N . GLU A 1 347 ? 23.751 -19.084 -31.033 1.00 88.00 347 GLU A N 1
ATOM 2777 C CA . GLU A 1 347 ? 23.963 -20.222 -30.124 1.00 88.00 347 GLU A CA 1
ATOM 2778 C C . GLU A 1 347 ? 23.231 -21.480 -30.615 1.00 88.00 347 GLU A C 1
ATOM 2780 O O . GLU A 1 347 ? 23.834 -22.552 -30.709 1.00 88.00 347 GLU A O 1
ATOM 2785 N N . LYS A 1 348 ? 21.958 -21.349 -31.021 1.00 88.75 348 LYS A N 1
ATOM 2786 C CA . LYS A 1 348 ? 21.179 -22.455 -31.607 1.00 88.75 348 LYS A CA 1
ATOM 2787 C C . LYS A 1 348 ? 21.790 -22.972 -32.909 1.00 88.75 348 LYS A C 1
ATOM 2789 O O . LYS A 1 348 ? 21.814 -24.183 -33.136 1.00 88.75 348 LYS A O 1
ATOM 2794 N N . ALA A 1 349 ? 22.272 -22.077 -33.771 1.00 87.12 349 ALA A N 1
ATOM 2795 C CA . ALA A 1 349 ? 22.931 -22.457 -35.018 1.00 87.12 349 ALA A CA 1
ATOM 2796 C C . ALA A 1 349 ? 24.241 -23.220 -34.755 1.00 87.12 349 ALA A C 1
ATOM 2798 O O . ALA A 1 349 ? 24.487 -24.250 -35.384 1.00 87.12 349 ALA A O 1
ATOM 2799 N N . ALA A 1 350 ? 25.042 -22.769 -33.786 1.00 84.38 350 ALA A N 1
ATOM 2800 C CA . ALA A 1 350 ? 26.274 -23.437 -33.377 1.00 84.38 350 ALA A CA 1
ATOM 2801 C C . ALA A 1 350 ? 26.016 -24.817 -32.745 1.00 84.38 350 ALA A C 1
ATOM 2803 O O . ALA A 1 350 ? 26.757 -25.760 -33.018 1.00 84.38 350 ALA A O 1
ATOM 2804 N N . GLU A 1 351 ? 24.960 -24.970 -31.938 1.00 84.81 351 GLU A N 1
ATOM 2805 C CA . GLU A 1 351 ? 24.564 -26.269 -31.379 1.00 84.81 351 GLU A CA 1
ATOM 2806 C C . GLU A 1 351 ? 24.106 -27.240 -32.477 1.00 84.81 351 GLU A C 1
ATOM 2808 O O . GLU A 1 351 ? 24.494 -28.408 -32.472 1.00 84.81 351 GLU A O 1
ATOM 2813 N N . LYS A 1 352 ? 23.342 -26.749 -33.461 1.00 83.50 352 LYS A N 1
ATOM 2814 C CA . LYS A 1 352 ? 22.905 -27.545 -34.614 1.00 83.50 352 LYS A CA 1
ATOM 2815 C C . LYS A 1 352 ? 24.069 -27.984 -35.505 1.00 83.50 352 LYS A C 1
ATOM 2817 O O . LYS A 1 352 ? 23.996 -29.063 -36.066 1.00 83.50 352 LYS A O 1
ATOM 2822 N N . ALA A 1 353 ? 25.126 -27.181 -35.624 1.00 79.88 353 ALA A N 1
ATOM 2823 C CA . ALA A 1 353 ? 26.329 -27.536 -36.382 1.00 79.88 353 ALA A CA 1
ATOM 2824 C C . ALA A 1 353 ? 27.248 -28.541 -35.656 1.00 79.88 353 ALA A C 1
ATOM 2826 O O . ALA A 1 353 ? 28.140 -29.111 -36.279 1.00 79.88 353 ALA A O 1
ATOM 2827 N N . ARG A 1 354 ? 27.066 -28.735 -34.340 1.00 80.12 354 ARG A N 1
ATOM 2828 C CA . ARG A 1 354 ? 27.816 -29.706 -33.520 1.00 80.12 354 ARG A CA 1
ATOM 2829 C C . ARG A 1 354 ? 27.143 -31.081 -33.418 1.00 80.12 354 ARG A C 1
ATOM 2831 O O . ARG A 1 354 ? 27.775 -32.001 -32.904 1.00 80.12 354 ARG A O 1
ATOM 2838 N N . ARG A 1 355 ? 25.883 -31.204 -33.843 1.00 68.38 355 ARG A N 1
ATOM 2839 C CA . ARG A 1 355 ? 25.132 -32.464 -33.959 1.00 68.38 355 ARG A CA 1
ATOM 2840 C C . ARG A 1 355 ? 25.167 -32.939 -35.402 1.00 68.38 355 ARG A C 1
ATOM 2842 O O . ARG A 1 355 ? 25.199 -34.173 -35.586 1.00 68.38 355 ARG A O 1
#

Sequence (355 aa):
MAKNKMKKTNTIHFGIQRKIVANMTTESWANVPHVTYNYEPDVTEFMIEYKRLNEDCPPEKKVTLNTLMLKIIVEGLKADPIMNSHIEFDRKLVRGEIHTFENIDISMPMVLPSGEMMTINLHNFENKNLDEMVSYIADVNRRVANTNLDEVMFDVSLDNTLTALKQGKIKQTLYRLIGSKTGKHKVKTLSGKEKSNYYKIPENDRLTKHDIEQGTITVSNIGSVYRAQRGETCLLEIVPPQVCAIAVGAVQDKPVVVVNEAGEKEIAIRQVMPLCIAFDHRALDFGEIVPFIKRLDEIFAAPEIIHTWRNTGISEEHMAEIKVEREQREAKYEQSKEREKARKDAEKAAEKARR